Protein AF-A0A0X3UWQ8-F1 (afdb_monomer_lite)

Foldseek 3Di:
DVVVVVVVVLVVLLVVVVVQQVVVLVCLQVVVDDDDAAFDDWDADLVVGWTWTDHPVGIDIGPSVVVVSSVSVVVVLVVLLVVLLVLLVCLVVVQPVPHDPPDDDDDLVVQLVVLVVQLVVLVVVLCVLLCVLQVQVVVDQQSQQQPDPQDDVDRWGWDDADSQLGKTWIAGPVRDIDISDRSNSSVVSNSSVSSNVSSVSSNVSSVVVVVVVVVVD

Structure (mmCIF, N/CA/C/O backbone):
data_AF-A0A0X3UWQ8-F1
#
_entry.id   AF-A0A0X3UWQ8-F1
#
loop_
_atom_site.group_PDB
_atom_site.id
_atom_site.type_symbol
_atom_site.label_atom_id
_atom_site.label_alt_id
_atom_site.label_comp_id
_atom_site.label_asym_id
_atom_site.label_entity_id
_atom_site.label_seq_id
_atom_site.pdbx_PDB_ins_code
_atom_site.Cartn_x
_atom_site.Cartn_y
_atom_site.Cartn_z
_atom_site.occupancy
_atom_site.B_iso_or_equiv
_atom_site.auth_seq_id
_atom_site.auth_comp_id
_atom_site.auth_asym_id
_atom_site.auth_atom_id
_atom_site.pdbx_PDB_model_num
ATOM 1 N N . MET A 1 1 ? 16.310 16.485 -11.690 1.00 45.12 1 MET A N 1
ATOM 2 C CA . MET A 1 1 ? 16.267 16.940 -10.280 1.00 45.12 1 MET A CA 1
ATOM 3 C C . MET A 1 1 ? 14.844 17.226 -9.808 1.00 45.12 1 MET A C 1
ATOM 5 O O . MET A 1 1 ? 14.451 16.677 -8.790 1.00 45.12 1 MET A O 1
ATOM 9 N N . THR A 1 2 ? 14.039 17.973 -10.566 1.00 47.97 2 THR A N 1
ATOM 10 C CA . THR A 1 2 ? 12.631 18.300 -10.244 1.00 47.97 2 THR A CA 1
ATOM 11 C C . THR A 1 2 ? 11.725 17.085 -9.997 1.00 47.97 2 THR A C 1
ATOM 13 O O . THR A 1 2 ? 10.977 17.075 -9.027 1.00 47.97 2 THR A O 1
ATOM 16 N N . ALA A 1 3 ? 11.847 16.018 -10.795 1.00 53.16 3 ALA A N 1
ATOM 17 C CA . ALA A 1 3 ? 11.046 14.799 -10.617 1.00 53.16 3 ALA A CA 1
ATOM 18 C C . AL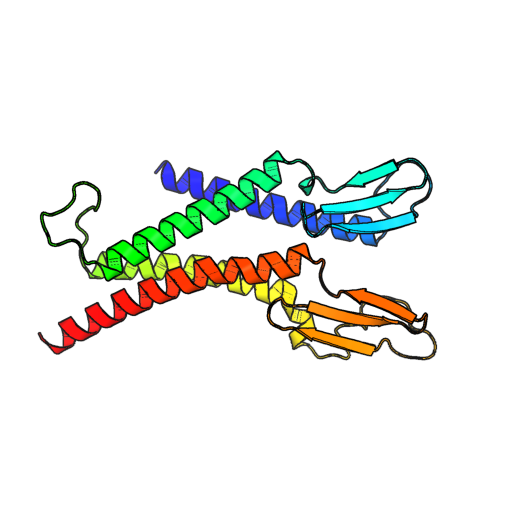A A 1 3 ? 11.320 14.056 -9.290 1.00 53.16 3 ALA A C 1
ATOM 20 O O . ALA A 1 3 ? 10.409 13.470 -8.714 1.00 53.16 3 ALA A O 1
ATOM 21 N N . GLY A 1 4 ? 12.559 14.103 -8.783 1.00 50.94 4 GLY A N 1
ATOM 22 C CA . GLY A 1 4 ? 12.915 13.478 -7.503 1.00 50.94 4 GLY A CA 1
ATOM 23 C C . GLY A 1 4 ? 12.340 14.237 -6.306 1.00 50.94 4 GLY A C 1
ATOM 24 O O . GLY A 1 4 ? 11.862 13.621 -5.360 1.00 50.94 4 GLY A O 1
ATOM 25 N N . ILE A 1 5 ? 12.319 15.569 -6.391 1.00 58.47 5 ILE A N 1
ATOM 26 C CA . ILE A 1 5 ? 11.731 16.448 -5.372 1.00 58.47 5 ILE A CA 1
ATOM 27 C C . ILE A 1 5 ? 10.206 16.282 -5.345 1.00 58.47 5 ILE A C 1
ATOM 29 O O . ILE A 1 5 ? 9.629 16.140 -4.272 1.00 58.47 5 ILE A O 1
ATOM 33 N N . ALA A 1 6 ? 9.560 16.217 -6.515 1.00 63.22 6 ALA A N 1
ATOM 34 C CA . ALA A 1 6 ? 8.117 15.997 -6.616 1.00 63.22 6 ALA A CA 1
ATOM 35 C C . ALA A 1 6 ? 7.695 14.633 -6.044 1.00 63.22 6 ALA A C 1
ATOM 37 O O . ALA A 1 6 ? 6.706 14.549 -5.322 1.00 63.22 6 ALA A O 1
ATOM 38 N N . PHE A 1 7 ? 8.472 13.575 -6.303 1.00 63.31 7 PHE A N 1
ATOM 39 C CA . PHE A 1 7 ? 8.205 12.247 -5.749 1.00 63.31 7 PHE A CA 1
ATOM 40 C C . PHE A 1 7 ? 8.408 12.197 -4.228 1.00 63.31 7 PHE A C 1
ATOM 42 O O . PHE A 1 7 ? 7.561 11.668 -3.516 1.00 63.31 7 PHE A O 1
ATOM 49 N N . ALA A 1 8 ? 9.492 12.785 -3.712 1.00 63.75 8 ALA A N 1
ATOM 50 C CA . ALA A 1 8 ? 9.734 12.846 -2.271 1.00 63.75 8 ALA A CA 1
ATOM 51 C C . ALA A 1 8 ? 8.640 13.641 -1.538 1.00 63.75 8 ALA A C 1
ATOM 53 O O . ALA A 1 8 ? 8.155 13.198 -0.500 1.00 63.75 8 ALA A O 1
ATOM 54 N N . ALA A 1 9 ? 8.204 14.771 -2.104 1.00 67.44 9 ALA A N 1
ATOM 55 C CA . ALA A 1 9 ? 7.105 15.568 -1.566 1.00 67.44 9 ALA A CA 1
ATOM 56 C C . ALA A 1 9 ? 5.773 14.801 -1.581 1.00 67.44 9 ALA A C 1
ATOM 58 O O . ALA A 1 9 ? 5.026 14.849 -0.608 1.00 67.44 9 ALA A O 1
ATOM 59 N N . LEU A 1 10 ? 5.504 14.045 -2.649 1.00 66.19 10 LEU A N 1
ATOM 60 C CA . LEU A 1 10 ? 4.321 13.194 -2.762 1.00 66.19 10 LEU A CA 1
ATOM 61 C C . LEU A 1 10 ? 4.321 12.086 -1.698 1.00 66.19 10 LEU A C 1
ATOM 63 O O . LEU A 1 10 ? 3.323 11.911 -1.003 1.00 66.19 10 LEU A O 1
ATOM 67 N N . VAL A 1 11 ? 5.445 11.383 -1.520 1.00 67.31 11 VAL A N 1
ATOM 68 C CA . VAL A 1 11 ? 5.592 10.336 -0.493 1.00 67.31 11 VAL A CA 1
ATOM 69 C C . VAL A 1 11 ? 5.454 10.922 0.911 1.00 67.31 11 VAL A C 1
ATOM 71 O O . VAL A 1 11 ? 4.719 10.369 1.725 1.00 67.31 11 VAL A O 1
ATOM 74 N N . ALA A 1 12 ? 6.106 12.054 1.192 1.00 69.56 12 ALA A N 1
ATOM 75 C CA . ALA A 1 12 ? 6.001 12.730 2.482 1.00 69.56 12 ALA A CA 1
ATOM 76 C C . ALA A 1 12 ? 4.564 13.195 2.769 1.00 69.56 12 ALA A C 1
ATOM 78 O O . ALA A 1 12 ? 4.068 12.994 3.875 1.00 69.56 12 ALA A O 1
ATOM 79 N N . GLY A 1 13 ? 3.871 13.742 1.765 1.00 69.00 13 GLY A N 1
ATOM 80 C CA . GLY A 1 13 ? 2.466 14.132 1.869 1.00 69.00 13 GLY A CA 1
ATOM 81 C C . GLY A 1 13 ? 1.549 12.943 2.153 1.00 69.00 13 GLY A C 1
ATOM 82 O O . GLY A 1 13 ? 0.717 13.017 3.052 1.00 69.00 13 GLY A O 1
ATOM 83 N N . CYS A 1 14 ? 1.746 11.817 1.459 1.00 68.06 14 CYS A N 1
ATOM 84 C CA . CYS A 1 14 ? 0.983 10.589 1.700 1.00 68.06 14 CYS A CA 1
ATOM 85 C C . CYS A 1 14 ? 1.274 9.987 3.084 1.00 68.06 14 CYS A C 1
ATOM 87 O O . CYS A 1 14 ? 0.361 9.523 3.761 1.00 68.06 14 CYS A O 1
ATOM 89 N N . ALA A 1 15 ? 2.531 10.012 3.536 1.00 69.38 15 ALA A N 1
ATOM 90 C CA . ALA A 1 15 ? 2.901 9.531 4.865 1.00 69.38 15 ALA A CA 1
ATOM 91 C C . ALA A 1 15 ? 2.273 10.392 5.972 1.00 69.38 15 ALA A C 1
ATOM 93 O O . ALA A 1 15 ? 1.702 9.854 6.919 1.00 69.38 15 ALA A O 1
ATOM 94 N N . LEU A 1 16 ? 2.313 11.720 5.823 1.00 71.00 16 LEU A N 1
ATOM 95 C CA . LEU A 1 16 ? 1.679 12.658 6.750 1.00 71.00 16 LEU A CA 1
ATOM 96 C C . LEU A 1 16 ? 0.150 12.482 6.771 1.00 71.00 16 LEU A C 1
ATOM 98 O O . LEU A 1 16 ? -0.463 12.482 7.838 1.00 71.00 16 LEU A O 1
ATOM 102 N N . ALA A 1 17 ? -0.461 12.262 5.605 1.00 68.88 17 ALA A N 1
ATOM 103 C CA . ALA A 1 17 ? -1.884 11.957 5.468 1.00 68.88 17 ALA A CA 1
ATOM 104 C C . ALA A 1 17 ? -2.287 10.714 6.269 1.00 68.88 17 ALA A C 1
ATOM 106 O O . ALA A 1 17 ? -3.212 10.745 7.077 1.00 68.88 17 ALA A O 1
ATOM 107 N N . LEU A 1 18 ? -1.556 9.618 6.063 1.00 70.50 18 LEU A N 1
ATOM 108 C CA . LEU A 1 18 ? -1.820 8.349 6.732 1.00 70.50 18 LEU A CA 1
ATOM 109 C C . LEU A 1 18 ? -1.606 8.459 8.240 1.00 70.50 18 LEU A C 1
ATOM 111 O O . LEU A 1 18 ? -2.412 7.945 9.013 1.00 70.50 18 LEU A O 1
ATOM 115 N N . PHE A 1 19 ? -0.551 9.158 8.662 1.00 73.25 19 PHE A N 1
ATOM 116 C CA . PHE A 1 19 ? -0.258 9.352 10.077 1.00 73.25 19 PHE A CA 1
ATOM 117 C C . PHE A 1 19 ? -1.363 10.146 10.782 1.00 73.25 19 PHE A C 1
ATOM 119 O O . PHE A 1 19 ? -1.853 9.727 11.826 1.00 73.25 19 PHE A O 1
ATOM 126 N N . THR A 1 20 ? -1.820 11.244 10.175 1.00 69.62 20 THR A N 1
ATOM 127 C CA . THR A 1 20 ? -2.904 12.067 10.735 1.00 69.62 20 THR A CA 1
ATOM 128 C C . THR A 1 20 ? -4.249 11.336 10.760 1.00 69.62 20 THR A C 1
ATOM 130 O O . THR A 1 20 ? -5.010 11.502 11.713 1.00 69.62 20 THR A O 1
ATOM 133 N N . MET A 1 21 ? -4.540 10.485 9.767 1.00 69.50 21 MET A N 1
ATOM 134 C CA . MET A 1 21 ? -5.712 9.601 9.793 1.00 69.50 21 MET A CA 1
ATOM 135 C C . MET A 1 21 ? -5.649 8.589 10.943 1.00 69.50 21 MET A C 1
ATOM 137 O O . MET A 1 21 ? -6.635 8.443 11.662 1.00 69.50 21 MET A O 1
ATOM 141 N N . LEU A 1 22 ? -4.511 7.910 11.128 1.00 71.50 22 LEU A N 1
ATOM 142 C CA . LEU A 1 22 ? -4.326 6.922 12.199 1.00 71.50 22 LEU A CA 1
ATOM 143 C C . LEU A 1 22 ? -4.428 7.560 13.588 1.00 71.50 22 LEU A C 1
ATOM 145 O O . LEU A 1 22 ? -5.092 7.021 14.468 1.00 71.50 22 LEU A O 1
ATOM 149 N N . GLU A 1 23 ? -3.811 8.727 13.775 1.00 75.81 23 GLU A N 1
ATOM 150 C CA . GLU A 1 23 ? -3.869 9.468 15.037 1.00 75.81 23 GLU A CA 1
ATOM 151 C C . GLU A 1 23 ? -5.297 9.934 15.355 1.00 75.81 23 GLU A C 1
ATOM 153 O O . GLU A 1 23 ? -5.741 9.870 16.503 1.00 75.81 23 GLU A O 1
ATOM 158 N N . PHE A 1 24 ? -6.047 10.382 14.344 1.00 72.88 24 PHE A N 1
ATOM 159 C CA . PHE A 1 24 ? -7.449 10.746 14.526 1.00 72.88 24 PHE A CA 1
ATOM 160 C C . PHE A 1 24 ? -8.311 9.528 14.860 1.00 72.88 24 PHE A C 1
ATOM 162 O O . PHE A 1 24 ? -9.171 9.623 15.733 1.00 72.88 24 PHE A O 1
ATOM 169 N N . ASP A 1 25 ? -8.084 8.395 14.193 1.00 72.12 25 ASP A N 1
ATOM 170 C CA . ASP A 1 25 ? -8.803 7.151 14.463 1.00 72.12 25 ASP A CA 1
ATOM 171 C C . ASP A 1 25 ? -8.620 6.700 15.914 1.00 72.12 25 ASP A C 1
ATOM 173 O O . ASP A 1 25 ? -9.595 6.438 16.620 1.00 72.12 25 ASP A O 1
ATOM 177 N N . GLU A 1 26 ? -7.379 6.729 16.397 1.00 69.06 26 GLU A N 1
ATOM 178 C CA . GLU A 1 26 ? -7.053 6.390 17.777 1.00 69.06 26 GLU A CA 1
ATOM 179 C C . GLU A 1 26 ? -7.717 7.357 18.770 1.00 69.06 26 GLU A C 1
ATOM 181 O O . GLU A 1 26 ? -8.379 6.919 19.714 1.00 69.06 26 GLU A O 1
ATOM 186 N N . ARG A 1 27 ? -7.645 8.671 18.519 1.00 74.25 27 ARG A N 1
ATOM 187 C CA . ARG A 1 27 ? -8.319 9.685 19.353 1.00 74.25 27 ARG A CA 1
ATOM 188 C C . ARG A 1 27 ? -9.837 9.538 19.352 1.00 74.25 27 ARG A C 1
ATOM 190 O O . ARG A 1 27 ? -10.464 9.752 20.390 1.00 74.25 27 ARG A O 1
ATOM 197 N N . CYS A 1 28 ? -10.417 9.162 18.217 1.00 74.12 28 CYS A N 1
ATOM 198 C CA . CYS A 1 28 ? -11.844 8.909 18.071 1.00 74.12 28 CYS A CA 1
ATOM 199 C C . CYS A 1 28 ? -12.287 7.670 18.842 1.00 74.12 28 CYS A C 1
ATOM 201 O O . CYS A 1 28 ? -13.264 7.714 19.587 1.00 74.12 28 CYS A O 1
ATOM 203 N N . ALA A 1 29 ? -11.537 6.576 18.709 1.00 67.19 29 ALA A N 1
ATOM 204 C CA . ALA A 1 29 ? -11.793 5.335 19.423 1.00 67.19 29 ALA A CA 1
ATOM 205 C C . ALA A 1 29 ? -11.636 5.493 20.945 1.00 67.19 29 ALA A C 1
ATOM 207 O O . ALA A 1 29 ? -12.321 4.804 21.698 1.00 67.19 29 ALA A O 1
ATOM 208 N N . GLN A 1 30 ? -10.763 6.402 21.389 1.00 68.19 30 GLN A N 1
ATOM 209 C CA . GLN A 1 30 ? -10.546 6.736 22.800 1.00 68.19 30 GLN A CA 1
ATOM 210 C C . GLN A 1 30 ? -11.510 7.816 23.333 1.00 68.19 30 GLN A C 1
ATOM 212 O O . GLN A 1 30 ? -11.462 8.136 24.518 1.00 68.19 30 GLN A O 1
ATOM 217 N N . GLY A 1 31 ? -12.377 8.396 22.490 1.00 66.12 31 GLY A N 1
ATOM 218 C CA . GLY A 1 31 ? -13.308 9.461 22.889 1.00 66.12 31 GLY A CA 1
ATOM 219 C C . GLY A 1 31 ? -12.632 10.788 23.262 1.00 66.12 31 GLY A C 1
ATOM 220 O O . GLY A 1 31 ? -13.227 11.609 23.956 1.00 66.12 31 GLY A O 1
ATOM 221 N N . ILE A 1 32 ? -11.385 10.999 22.827 1.00 74.31 32 ILE A N 1
ATOM 222 C CA . ILE A 1 32 ? -10.580 12.197 23.126 1.00 74.31 32 ILE A CA 1
ATOM 223 C C . ILE A 1 32 ? -10.923 13.344 22.168 1.00 74.31 32 ILE A C 1
ATOM 225 O O . ILE A 1 32 ? -10.750 14.521 22.500 1.00 74.31 32 ILE A O 1
ATOM 229 N N . THR A 1 33 ? -11.411 13.028 20.968 1.00 76.62 33 THR A N 1
ATOM 230 C CA . THR A 1 33 ? -11.898 14.036 20.024 1.00 76.62 33 THR A CA 1
ATOM 231 C C . THR A 1 33 ? -13.030 14.849 20.650 1.00 76.62 33 THR A C 1
ATOM 233 O O . THR A 1 33 ? -13.958 14.313 21.259 1.00 76.62 33 THR A O 1
ATOM 236 N N . LYS A 1 34 ? -12.952 16.175 20.507 1.00 77.12 34 LYS A N 1
ATOM 237 C CA . LYS A 1 34 ? -14.001 17.094 20.955 1.00 77.12 34 LYS A CA 1
ATOM 238 C C . LYS A 1 34 ? -15.026 17.257 19.839 1.00 77.12 34 LYS A C 1
ATOM 240 O O . LYS A 1 34 ? -14.651 17.595 18.720 1.00 77.12 34 LYS A O 1
ATOM 245 N N . GLY A 1 35 ? -16.297 17.049 20.161 1.00 74.06 35 GLY A N 1
ATOM 246 C CA . GLY A 1 35 ? -17.417 17.231 19.245 1.00 74.06 35 GLY A CA 1
ATOM 247 C C . GLY A 1 35 ? -18.639 17.826 19.948 1.00 74.06 35 GLY A C 1
ATOM 248 O O . GLY A 1 35 ? -18.621 18.012 21.168 1.00 74.06 35 GLY A O 1
ATOM 249 N N . PRO A 1 36 ? -19.681 18.183 19.185 1.00 72.06 36 PRO A N 1
ATOM 250 C CA . PRO A 1 36 ? -20.871 18.826 19.725 1.00 72.06 36 PRO A CA 1
ATOM 251 C C . PRO A 1 36 ? -21.772 17.806 20.443 1.00 72.06 36 PRO A C 1
ATOM 253 O O . PRO A 1 36 ? -22.421 16.974 19.813 1.00 72.06 36 PRO A O 1
ATOM 256 N N . GLY A 1 37 ? -21.838 17.894 21.774 1.00 76.88 37 GLY A N 1
ATOM 257 C CA . GLY A 1 37 ? -22.666 17.019 22.616 1.00 76.88 37 GLY A CA 1
ATOM 258 C C . GLY A 1 37 ? -21.931 15.774 23.122 1.00 76.88 37 GLY A C 1
ATOM 259 O O . GLY A 1 37 ? -20.698 15.714 23.113 1.00 76.88 37 GLY A O 1
ATOM 260 N N . ARG A 1 38 ? -22.677 14.775 23.611 1.00 73.94 38 ARG A N 1
ATOM 261 C CA . ARG A 1 38 ? -22.086 13.532 24.128 1.00 73.94 38 ARG A CA 1
ATOM 262 C C . ARG A 1 38 ? -21.605 12.639 22.983 1.00 73.94 38 ARG A C 1
ATOM 264 O O . ARG A 1 38 ? -22.283 12.511 21.966 1.00 73.94 38 ARG A O 1
ATOM 271 N N . PHE A 1 39 ? -20.444 12.004 23.159 1.00 71.19 39 PHE A N 1
ATOM 272 C CA . PHE A 1 39 ? -19.944 11.000 22.219 1.00 71.19 39 PHE A CA 1
ATOM 273 C C . PHE A 1 39 ? -20.900 9.806 22.166 1.00 71.19 39 PHE A C 1
ATOM 275 O O . PHE A 1 39 ? -21.236 9.231 23.203 1.00 71.19 39 PHE A O 1
ATOM 282 N N . LEU A 1 40 ? -21.320 9.440 20.957 1.00 73.06 40 LEU A N 1
ATOM 283 C CA . LEU A 1 40 ? -22.211 8.312 20.714 1.00 73.06 40 LEU A CA 1
ATOM 284 C C . LEU A 1 40 ? -21.419 7.086 20.274 1.00 73.06 40 LEU A C 1
ATOM 286 O O . LEU A 1 40 ? -21.467 6.045 20.925 1.00 73.06 40 LEU A O 1
ATOM 290 N N . ARG A 1 41 ? -20.719 7.191 19.138 1.00 70.88 41 ARG A N 1
ATOM 291 C CA . ARG A 1 41 ? -19.973 6.073 18.548 1.00 70.88 41 ARG A CA 1
ATOM 292 C C . ARG A 1 41 ? -18.957 6.537 17.514 1.00 70.88 41 ARG A C 1
ATOM 294 O O . ARG A 1 41 ? -19.187 7.524 16.823 1.00 70.88 41 ARG A O 1
ATOM 301 N N . ALA A 1 42 ? -17.900 5.754 17.332 1.00 72.56 42 ALA A N 1
ATOM 302 C CA . ALA A 1 42 ? -17.032 5.853 16.165 1.00 72.56 42 ALA A CA 1
ATOM 303 C C . ALA A 1 42 ? -17.580 4.958 15.041 1.00 72.56 42 ALA A C 1
ATOM 305 O O . ALA A 1 42 ? -17.970 3.814 15.287 1.00 72.56 42 ALA A O 1
ATOM 306 N N . ARG A 1 43 ? -17.626 5.477 13.815 1.00 70.50 43 ARG A N 1
ATOM 307 C CA . ARG A 1 43 ? -17.907 4.723 12.589 1.00 70.50 43 ARG A CA 1
ATOM 308 C C . ARG A 1 43 ? -16.683 4.779 11.686 1.00 70.50 43 ARG A C 1
ATOM 310 O O . ARG A 1 43 ? -15.945 5.764 11.692 1.00 70.50 43 ARG A O 1
ATOM 317 N N . HIS A 1 44 ? -16.475 3.722 10.918 1.00 67.81 44 HIS A N 1
ATOM 318 C CA . HIS A 1 44 ? -15.457 3.681 9.878 1.00 67.81 44 HIS A CA 1
ATOM 319 C C . HIS A 1 44 ? -16.198 3.559 8.558 1.00 67.81 44 HIS A C 1
ATOM 321 O O . HIS A 1 44 ? -16.949 2.608 8.356 1.00 67.81 44 HIS A O 1
ATOM 327 N N . GLU A 1 45 ? -16.049 4.555 7.697 1.00 59.41 45 GLU A N 1
ATOM 328 C CA . GLU A 1 45 ? -16.571 4.484 6.343 1.00 59.41 45 GLU A CA 1
ATOM 329 C C . GLU A 1 45 ? -15.512 3.840 5.460 1.00 59.41 45 GLU A C 1
ATOM 331 O O . GLU A 1 45 ? -14.342 4.223 5.486 1.00 59.41 45 GLU A O 1
ATOM 336 N N . ALA A 1 46 ? -15.922 2.821 4.705 1.00 52.97 46 ALA A N 1
ATOM 337 C CA . ALA A 1 46 ? -15.081 2.231 3.674 1.00 52.97 46 ALA A CA 1
ATOM 338 C C . ALA A 1 46 ? -14.961 3.178 2.469 1.00 52.97 46 ALA A C 1
ATOM 340 O O . ALA A 1 46 ? -13.918 3.211 1.815 1.00 52.97 46 ALA A O 1
ATOM 341 N N . PHE A 1 47 ? -16.012 3.967 2.189 1.00 45.03 47 PHE A N 1
ATOM 342 C CA . PHE A 1 47 ? -16.032 4.897 1.067 1.00 45.03 47 PHE A CA 1
ATOM 343 C C . PHE A 1 47 ? -16.921 6.135 1.318 1.00 45.03 47 PHE A C 1
ATOM 345 O O . PHE A 1 47 ? -18.141 5.976 1.400 1.00 45.03 47 PHE A O 1
ATOM 352 N N . PRO A 1 48 ? -16.347 7.355 1.370 1.00 50.25 48 PRO A N 1
ATOM 353 C CA . PRO A 1 48 ? -14.909 7.653 1.409 1.00 50.25 48 PRO A CA 1
ATOM 354 C C . PRO A 1 48 ? -14.250 7.123 2.704 1.00 50.25 48 PRO A C 1
ATOM 356 O O . PRO A 1 48 ? -14.915 7.050 3.732 1.00 50.25 48 PRO A O 1
ATOM 359 N N . PRO A 1 49 ? -12.958 6.736 2.686 1.00 55.38 49 PRO A N 1
ATOM 360 C CA . PRO A 1 49 ? -12.260 6.234 3.862 1.00 55.38 49 PRO A CA 1
ATOM 361 C C . PRO A 1 49 ? -12.169 7.330 4.922 1.00 55.38 49 PRO A C 1
ATOM 363 O O . PRO A 1 49 ? -11.401 8.283 4.786 1.00 55.38 49 PRO A O 1
ATOM 366 N N . ALA A 1 50 ? -12.968 7.206 5.973 1.00 64.06 50 ALA A N 1
ATOM 367 C CA . ALA A 1 50 ? -13.027 8.184 7.045 1.00 64.06 50 ALA A CA 1
ATOM 368 C C . ALA A 1 50 ? -13.350 7.502 8.371 1.00 64.06 50 ALA A C 1
ATOM 370 O O . ALA A 1 50 ? -14.201 6.615 8.453 1.00 64.06 50 ALA A O 1
ATOM 371 N N . THR A 1 51 ? -12.698 7.961 9.435 1.00 70.12 51 THR A N 1
ATOM 372 C CA . THR A 1 51 ? -13.193 7.716 10.787 1.00 70.12 51 THR A CA 1
ATOM 373 C C . THR A 1 51 ? -14.123 8.863 11.145 1.00 70.12 51 THR A C 1
ATOM 375 O O . THR A 1 51 ? -13.705 10.023 11.137 1.00 70.12 51 THR A O 1
ATOM 378 N N . VAL A 1 52 ? -15.374 8.534 11.454 1.00 75.38 52 VAL A N 1
ATOM 379 C CA . VAL A 1 52 ? -16.412 9.485 11.849 1.00 75.38 52 VAL A CA 1
ATOM 380 C C . VAL A 1 52 ? -16.730 9.278 13.324 1.00 75.38 52 VAL A C 1
ATOM 382 O O . VAL A 1 52 ? -17.234 8.231 13.727 1.00 75.38 52 VAL A O 1
ATOM 385 N N . CYS A 1 53 ? -16.447 10.285 14.140 1.00 79.88 53 CYS A N 1
ATOM 386 C CA . CYS A 1 53 ? -16.875 10.344 15.530 1.00 79.88 53 CYS A CA 1
ATOM 387 C C . CYS A 1 53 ? -18.271 10.970 15.577 1.00 79.88 53 CYS A C 1
ATOM 389 O O . CYS A 1 53 ? -18.416 12.171 15.351 1.00 79.88 53 CYS A O 1
ATOM 391 N N . ALA A 1 54 ? -19.300 10.174 15.851 1.00 78.94 54 ALA A N 1
ATOM 392 C CA . ALA A 1 54 ? -20.663 10.669 15.981 1.00 78.94 54 ALA A CA 1
ATOM 393 C C . ALA A 1 54 ? -20.928 11.168 17.409 1.00 78.94 54 ALA A C 1
ATOM 395 O O . ALA A 1 54 ? -20.649 10.458 18.381 1.00 78.94 54 ALA A O 1
ATOM 396 N N . TYR A 1 55 ? -21.511 12.359 17.517 1.00 80.19 55 TYR A N 1
ATOM 397 C CA . TYR A 1 55 ? -21.970 12.994 18.752 1.00 80.19 55 TYR A CA 1
ATOM 398 C C . TYR A 1 55 ? -23.464 13.340 18.639 1.00 80.19 55 TYR A C 1
ATOM 400 O O . TYR A 1 55 ? -24.027 13.363 17.545 1.00 80.19 55 TYR A O 1
ATOM 408 N N . GLU A 1 56 ? -24.125 13.612 19.766 1.00 73.25 56 GLU A N 1
ATOM 409 C CA . GLU A 1 56 ? -25.568 13.929 19.811 1.00 73.25 56 GLU A CA 1
ATOM 410 C C . GLU A 1 56 ? -25.995 15.097 18.912 1.00 73.25 56 GLU A C 1
ATOM 412 O O . GLU A 1 56 ? -27.119 15.102 18.410 1.00 73.25 56 GLU A O 1
ATOM 417 N N . HIS A 1 57 ? -25.120 16.081 18.694 1.00 75.19 57 HIS A N 1
ATOM 418 C CA . HIS A 1 57 ? -25.439 17.293 17.935 1.00 75.19 57 HIS A CA 1
ATOM 419 C C . HIS A 1 57 ? -24.571 17.467 16.684 1.00 75.19 57 HIS A C 1
ATOM 421 O O . HIS A 1 57 ? -24.449 18.576 16.165 1.00 75.19 57 HIS A O 1
ATOM 427 N N . GLY A 1 58 ? -23.955 16.390 16.193 1.00 76.88 58 GLY A N 1
ATOM 428 C CA . GLY A 1 58 ? -23.170 16.425 14.963 1.00 76.88 58 GLY A CA 1
ATOM 429 C C . GLY A 1 58 ? -22.075 15.372 14.910 1.00 76.88 58 GLY A C 1
ATOM 430 O O . GLY A 1 58 ? -21.899 14.568 15.820 1.00 76.88 58 GLY A O 1
ATOM 431 N N . GLU A 1 59 ? -21.311 15.386 13.827 1.00 78.50 59 GLU A N 1
ATOM 432 C CA . GLU A 1 59 ? -20.264 14.403 13.571 1.00 78.50 59 GLU A CA 1
ATOM 433 C C . GLU A 1 59 ? -18.927 15.106 13.331 1.00 78.50 59 GLU A C 1
ATOM 435 O O . GLU A 1 59 ? -18.869 16.186 12.742 1.00 78.50 59 GLU A O 1
ATOM 440 N N . VAL A 1 60 ? -17.841 14.496 13.805 1.00 70.50 60 VAL A N 1
ATOM 441 C CA . VAL A 1 60 ? -16.472 14.955 13.556 1.00 70.50 60 VAL A CA 1
ATOM 442 C C . VAL A 1 60 ? -15.762 13.866 12.768 1.00 70.50 60 VAL A C 1
ATOM 444 O O . VAL A 1 60 ? -15.492 12.788 13.296 1.00 70.50 60 VAL A O 1
ATOM 447 N N . ALA A 1 61 ? -15.477 14.136 11.499 1.00 67.12 61 ALA A N 1
ATOM 448 C CA . ALA A 1 61 ? -14.727 13.230 10.640 1.00 67.12 61 ALA A CA 1
ATOM 449 C C . ALA A 1 61 ? -13.233 13.573 10.659 1.00 67.12 61 ALA A C 1
ATOM 451 O O . ALA A 1 61 ? -12.851 14.732 10.848 1.00 67.12 61 ALA A O 1
ATOM 452 N N . SER A 1 62 ? -12.379 12.569 10.448 1.00 63.06 62 SER A N 1
ATOM 453 C CA . SER A 1 62 ? -10.944 12.809 10.281 1.00 63.06 62 SER A CA 1
ATOM 454 C C . SER A 1 62 ? -10.691 13.752 9.096 1.00 63.06 62 SER A C 1
ATOM 456 O O . SER A 1 62 ? -11.473 13.794 8.147 1.00 63.06 62 SER A O 1
ATOM 458 N N . LEU A 1 63 ? -9.566 14.479 9.105 1.00 53.81 63 LEU A N 1
ATOM 459 C CA . LEU A 1 63 ? -9.094 15.312 7.978 1.00 53.81 63 LEU A CA 1
ATOM 460 C C . LEU A 1 63 ? -9.017 14.548 6.640 1.00 53.81 63 LEU A C 1
ATOM 462 O O . LEU A 1 63 ? -9.015 15.162 5.573 1.00 53.81 63 LEU A O 1
ATOM 466 N N . GLY A 1 64 ? -9.018 13.216 6.693 1.00 45.31 64 GLY A N 1
ATOM 467 C CA . GLY A 1 64 ? -9.195 12.327 5.554 1.00 45.31 64 GLY A CA 1
ATOM 468 C C . GLY A 1 64 ? -10.539 12.431 4.824 1.00 45.31 64 GLY A C 1
ATOM 469 O O . GLY A 1 64 ? -10.620 12.057 3.659 1.00 45.31 64 GLY A O 1
ATOM 470 N N . GLY A 1 65 ? -11.560 13.003 5.466 1.00 41.34 65 GLY A N 1
ATOM 471 C CA . GLY A 1 65 ? -12.825 13.404 4.849 1.00 41.34 65 GLY A CA 1
ATOM 472 C C . GLY A 1 65 ? -12.737 14.711 4.049 1.00 41.34 65 GLY A C 1
ATOM 473 O O . GLY A 1 65 ? -13.687 15.066 3.353 1.00 41.34 65 GLY A O 1
ATOM 474 N N . SER A 1 66 ? -11.605 15.433 4.089 1.00 49.53 66 SER A N 1
ATOM 475 C CA . SER A 1 66 ? -11.358 16.502 3.119 1.00 49.53 66 SER A CA 1
ATOM 476 C C . SER A 1 66 ? -11.066 15.855 1.763 1.00 49.53 66 SER A C 1
ATOM 478 O O . SER A 1 66 ? -10.006 15.266 1.542 1.00 49.53 66 SER A O 1
ATOM 480 N N . GLY A 1 67 ? -12.032 15.932 0.844 1.00 55.28 67 GLY A N 1
ATOM 481 C CA . GLY A 1 67 ? -11.968 15.238 -0.447 1.00 55.28 67 GLY A CA 1
ATOM 482 C C . GLY A 1 67 ? -10.653 15.446 -1.209 1.00 55.28 67 GLY A C 1
ATOM 483 O O . GLY A 1 67 ? -10.213 14.544 -1.907 1.00 55.28 67 GLY A O 1
ATOM 484 N N . ALA A 1 68 ? -9.969 16.578 -1.019 1.00 57.81 68 ALA A N 1
ATOM 485 C CA . ALA A 1 68 ? -8.698 16.885 -1.674 1.00 57.81 68 ALA A CA 1
ATOM 486 C C . ALA A 1 68 ? -7.552 15.924 -1.307 1.00 57.81 68 ALA A C 1
ATOM 488 O O . ALA A 1 68 ? -6.811 15.487 -2.186 1.00 57.81 68 ALA A O 1
ATOM 489 N N . LEU A 1 69 ? -7.395 15.584 -0.026 1.00 59.03 69 LEU A N 1
ATOM 490 C CA . LEU A 1 69 ? -6.258 14.791 0.455 1.00 59.03 69 LEU A CA 1
ATOM 491 C C . LEU A 1 69 ? -6.429 13.307 0.092 1.00 59.03 69 LEU A C 1
ATOM 493 O O . LEU A 1 69 ? -5.481 12.634 -0.313 1.00 59.03 69 LEU A O 1
ATOM 497 N N . HIS A 1 70 ? -7.680 12.847 0.122 1.00 60.81 70 HIS A N 1
ATOM 498 C CA . HIS A 1 70 ? -8.108 11.560 -0.412 1.00 60.81 70 HIS A CA 1
ATOM 499 C C . HIS A 1 70 ? -7.890 11.457 -1.930 1.00 60.81 70 HIS A C 1
ATOM 501 O O . HIS A 1 70 ? -7.257 10.512 -2.403 1.00 60.81 70 HIS A O 1
ATOM 507 N N . LEU A 1 71 ? -8.362 12.450 -2.692 1.00 66.12 71 LEU A N 1
ATOM 508 C CA . LEU A 1 71 ? -8.218 12.480 -4.149 1.00 66.12 71 LEU A CA 1
ATOM 509 C C . LEU A 1 71 ? -6.744 12.482 -4.558 1.00 66.12 71 LEU A C 1
ATOM 511 O O . LEU A 1 71 ? -6.375 11.843 -5.538 1.00 66.12 71 LEU A O 1
ATOM 515 N N . PHE A 1 72 ? -5.889 13.144 -3.776 1.00 71.12 72 PHE A N 1
ATOM 516 C CA . PHE A 1 72 ? -4.452 13.165 -4.008 1.00 71.12 72 PHE A CA 1
ATOM 517 C C . PHE A 1 72 ? -3.797 11.794 -3.797 1.00 71.12 72 PHE A C 1
ATOM 519 O O . PHE A 1 72 ? -3.021 11.364 -4.649 1.00 71.12 72 PHE A O 1
ATOM 526 N N . LEU A 1 73 ? -4.127 11.086 -2.710 1.00 71.44 73 LEU A N 1
ATOM 527 C CA . LEU A 1 73 ? -3.610 9.736 -2.448 1.00 71.44 73 LEU A CA 1
ATOM 528 C C . LEU A 1 73 ? -4.026 8.755 -3.556 1.00 71.44 73 LEU A C 1
ATOM 530 O O . LEU A 1 73 ? -3.197 7.998 -4.062 1.00 71.44 73 LEU A O 1
ATOM 534 N N . TRP A 1 74 ? -5.291 8.809 -3.978 1.0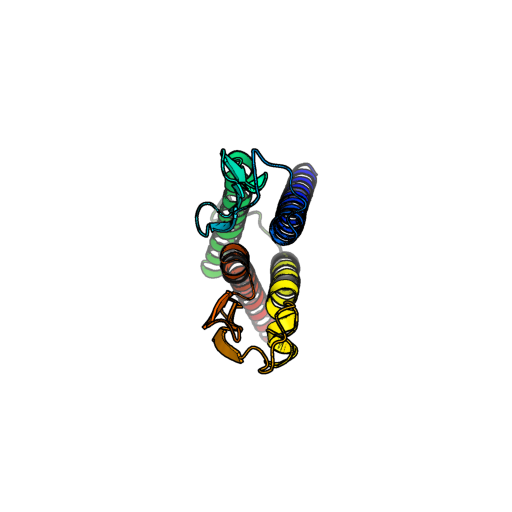0 72.62 74 TRP A N 1
ATOM 535 C CA . TRP A 1 74 ? -5.807 7.962 -5.054 1.00 72.62 74 TRP A CA 1
ATOM 536 C C . TRP A 1 74 ? -5.211 8.302 -6.411 1.00 72.62 74 TRP A C 1
ATOM 538 O O . TRP A 1 74 ? -4.786 7.404 -7.135 1.00 72.62 74 TRP A O 1
ATOM 548 N N . ALA A 1 75 ? -5.121 9.589 -6.747 1.00 77.44 75 ALA A N 1
ATOM 549 C CA . ALA A 1 75 ? -4.473 10.030 -7.973 1.00 77.44 75 ALA A CA 1
ATOM 550 C C . ALA A 1 75 ? -3.006 9.583 -8.001 1.00 77.44 75 ALA A C 1
ATOM 552 O O . ALA A 1 75 ? -2.544 9.061 -9.013 1.00 77.44 75 ALA A O 1
ATOM 553 N N . ALA A 1 76 ? -2.290 9.708 -6.882 1.00 76.44 76 ALA A N 1
ATOM 554 C CA . ALA A 1 76 ? -0.923 9.226 -6.740 1.00 76.44 76 ALA A CA 1
ATOM 555 C C . ALA A 1 76 ? -0.814 7.713 -6.982 1.00 76.44 76 ALA A C 1
ATOM 557 O O . ALA A 1 76 ? 0.020 7.281 -7.782 1.00 76.44 76 ALA A O 1
ATOM 558 N N . LEU A 1 77 ? -1.665 6.910 -6.336 1.00 79.81 77 LEU A N 1
ATOM 559 C CA . LEU A 1 77 ? -1.671 5.455 -6.490 1.00 79.81 77 LEU A CA 1
ATOM 560 C C . LEU A 1 77 ? -2.023 5.035 -7.924 1.00 79.81 77 LEU A C 1
ATOM 562 O O . LEU A 1 77 ? -1.352 4.172 -8.495 1.00 79.81 77 LEU A O 1
ATOM 566 N N . ALA A 1 78 ? -3.026 5.672 -8.531 1.00 82.62 78 ALA A N 1
ATOM 567 C CA . ALA A 1 78 ? -3.454 5.412 -9.902 1.00 82.62 78 ALA A CA 1
ATOM 568 C C . ALA A 1 78 ? -2.365 5.781 -10.918 1.00 82.62 78 ALA A C 1
ATOM 570 O O . ALA A 1 78 ? -2.051 4.980 -11.798 1.00 82.62 78 ALA A O 1
ATOM 571 N N . VAL A 1 79 ? -1.732 6.950 -10.766 1.00 82.88 79 VAL A N 1
ATOM 572 C CA . VAL A 1 79 ? -0.611 7.384 -11.614 1.00 82.88 79 VAL A CA 1
ATOM 573 C C . VAL A 1 79 ? 0.567 6.426 -11.469 1.00 82.88 79 VAL A C 1
ATOM 575 O O . VAL A 1 79 ? 1.094 5.960 -12.476 1.00 82.88 79 VAL A O 1
ATOM 578 N N . MET A 1 80 ? 0.951 6.066 -10.242 1.00 79.25 80 MET A N 1
ATOM 579 C CA . MET A 1 80 ? 2.025 5.100 -9.990 1.00 79.25 80 MET A CA 1
ATOM 580 C C . MET A 1 80 ? 1.735 3.743 -10.636 1.00 79.25 80 MET A C 1
ATOM 582 O O . MET A 1 80 ? 2.589 3.194 -11.333 1.00 79.25 80 MET A O 1
ATOM 586 N N . THR A 1 81 ? 0.523 3.223 -10.454 1.00 82.06 81 THR A N 1
ATOM 587 C CA . THR A 1 81 ? 0.091 1.940 -11.024 1.00 82.06 81 THR A CA 1
ATOM 588 C C . THR A 1 81 ? 0.074 1.996 -12.548 1.00 82.06 81 THR A C 1
ATOM 590 O O . THR A 1 81 ? 0.626 1.110 -13.196 1.00 82.06 81 THR A O 1
ATOM 593 N N . GLY A 1 82 ? -0.462 3.069 -13.135 1.00 82.50 82 GLY A N 1
ATOM 594 C CA . GLY A 1 82 ? -0.444 3.298 -14.579 1.00 82.50 82 GLY A CA 1
ATOM 595 C C . GLY A 1 82 ? 0.978 3.389 -15.137 1.00 82.50 82 GLY A C 1
ATOM 596 O O . GLY A 1 82 ? 1.288 2.764 -16.153 1.00 82.50 82 GLY A O 1
ATOM 597 N N . CYS A 1 83 ? 1.886 4.092 -14.455 1.00 80.94 83 CYS A N 1
ATOM 598 C CA . CYS A 1 83 ? 3.300 4.162 -14.825 1.00 80.94 83 CYS A CA 1
ATOM 599 C C . CYS A 1 83 ? 3.989 2.790 -14.770 1.00 80.94 83 CYS A C 1
ATOM 601 O O . CYS A 1 83 ? 4.750 2.452 -15.675 1.00 80.94 83 CYS A O 1
ATOM 603 N N . LEU A 1 84 ? 3.727 1.983 -13.739 1.00 81.44 84 LEU A N 1
ATOM 604 C CA . LEU A 1 84 ? 4.288 0.633 -13.628 1.00 81.44 84 LEU A CA 1
ATOM 605 C C . LEU A 1 84 ? 3.710 -0.310 -14.682 1.00 81.44 84 LEU A C 1
ATOM 607 O O . LEU A 1 84 ? 4.453 -1.073 -15.291 1.00 81.44 84 LEU A O 1
ATOM 611 N N . PHE A 1 85 ? 2.407 -0.226 -14.938 1.00 83.00 85 PHE A N 1
ATOM 612 C CA . PHE A 1 85 ? 1.729 -1.037 -15.940 1.00 83.00 85 PHE A CA 1
ATOM 613 C C . PHE A 1 85 ? 2.214 -0.713 -17.357 1.00 83.00 85 PHE A C 1
ATOM 615 O O . PHE A 1 85 ? 2.585 -1.608 -18.110 1.00 83.00 85 PHE A O 1
ATOM 622 N N . THR A 1 86 ? 2.301 0.570 -17.709 1.00 79.38 86 THR A N 1
ATOM 623 C CA . THR A 1 86 ? 2.865 1.005 -18.998 1.00 79.38 86 THR A CA 1
ATOM 624 C C . THR A 1 86 ? 4.338 0.623 -19.144 1.00 79.38 86 THR A C 1
ATOM 626 O O . THR A 1 86 ? 4.744 0.169 -20.214 1.00 79.38 86 THR A O 1
ATOM 629 N N . ALA A 1 87 ? 5.133 0.722 -18.074 1.00 78.75 87 ALA A N 1
ATOM 630 C CA . ALA A 1 87 ? 6.513 0.243 -18.071 1.00 78.75 87 ALA A CA 1
ATOM 631 C C . ALA A 1 87 ? 6.602 -1.282 -18.254 1.00 78.75 87 ALA A C 1
ATOM 633 O O . ALA A 1 87 ? 7.465 -1.753 -18.993 1.00 78.75 87 ALA A O 1
ATOM 634 N N . LEU A 1 88 ? 5.700 -2.046 -17.633 1.00 81.12 88 LEU A N 1
ATOM 635 C CA . LEU A 1 88 ? 5.602 -3.495 -17.799 1.00 81.12 88 LEU A CA 1
ATOM 636 C C . LEU A 1 88 ? 5.226 -3.863 -19.237 1.00 81.12 88 LEU A C 1
ATOM 638 O O . LEU A 1 88 ? 5.876 -4.717 -19.829 1.00 81.12 88 LEU A O 1
ATOM 642 N N . ILE A 1 89 ? 4.243 -3.184 -19.834 1.00 81.56 89 ILE A N 1
ATOM 643 C CA . ILE A 1 89 ? 3.883 -3.368 -21.248 1.00 81.56 89 ILE A CA 1
ATOM 644 C C . ILE A 1 89 ? 5.084 -3.070 -22.149 1.00 81.56 89 ILE A C 1
ATOM 646 O O . ILE A 1 89 ? 5.384 -3.856 -23.045 1.00 81.56 89 ILE A O 1
ATOM 650 N N . ALA A 1 90 ? 5.805 -1.974 -21.903 1.00 75.94 90 ALA A N 1
ATOM 651 C CA . ALA A 1 90 ? 7.011 -1.638 -22.656 1.00 75.94 90 ALA A CA 1
ATOM 652 C C . ALA A 1 90 ? 8.123 -2.690 -22.485 1.00 75.94 90 ALA A C 1
ATOM 654 O O . ALA A 1 90 ? 8.898 -2.925 -23.412 1.00 75.94 90 ALA A O 1
ATOM 655 N N . GLU A 1 91 ? 8.210 -3.347 -21.325 1.00 75.62 91 GLU A N 1
ATOM 656 C CA . GLU A 1 91 ? 9.084 -4.505 -21.138 1.00 75.62 91 GLU A CA 1
ATOM 657 C C . GLU A 1 91 ? 8.595 -5.694 -21.973 1.00 75.62 91 GLU A C 1
ATOM 659 O O . GLU A 1 91 ? 9.377 -6.265 -22.730 1.00 75.62 91 GLU A O 1
ATOM 664 N N . CYS A 1 92 ? 7.310 -6.038 -21.902 1.00 78.44 92 CYS A N 1
ATOM 665 C CA . CYS A 1 92 ? 6.727 -7.171 -22.620 1.00 78.44 92 CYS A CA 1
ATOM 666 C C . CYS A 1 92 ? 6.848 -7.035 -24.144 1.00 78.44 92 CYS A C 1
ATOM 668 O O . CYS A 1 92 ? 7.192 -8.008 -24.809 1.00 78.44 92 CYS A O 1
ATOM 670 N N . LEU A 1 93 ? 6.616 -5.837 -24.686 1.00 73.88 93 LEU A N 1
ATOM 671 C CA . LEU A 1 93 ? 6.547 -5.586 -26.129 1.00 73.88 93 LEU A CA 1
ATOM 672 C C . LEU A 1 93 ? 7.895 -5.248 -26.787 1.00 73.88 93 LEU A C 1
ATOM 674 O O . LEU A 1 93 ? 7.919 -5.093 -28.002 1.00 73.88 93 LEU A O 1
ATOM 678 N N . ASP A 1 94 ? 8.975 -5.126 -26.003 1.00 62.62 94 ASP A N 1
ATOM 679 C CA . ASP A 1 94 ? 10.360 -4.819 -26.412 1.00 62.62 94 ASP A CA 1
ATOM 680 C C . ASP A 1 94 ? 10.426 -3.859 -27.628 1.00 62.62 94 ASP A C 1
ATOM 682 O O . ASP A 1 94 ? 10.536 -4.307 -28.774 1.00 62.62 94 ASP A O 1
ATOM 686 N N . PRO A 1 95 ? 10.326 -2.525 -27.431 1.00 56.34 95 PRO A N 1
ATOM 687 C CA . PRO A 1 95 ? 10.409 -1.593 -28.547 1.00 56.34 95 PRO A CA 1
ATOM 688 C C . PRO A 1 95 ? 11.752 -1.797 -29.251 1.00 56.34 95 PRO A C 1
ATOM 690 O O . PRO A 1 95 ? 12.812 -1.560 -28.667 1.00 56.34 95 PRO A O 1
ATOM 693 N N . ARG A 1 96 ? 11.700 -2.272 -30.504 1.00 53.09 96 ARG A N 1
ATOM 694 C CA . ARG A 1 96 ? 12.888 -2.466 -31.342 1.00 53.09 96 ARG A CA 1
ATOM 695 C C . ARG A 1 96 ? 13.741 -1.189 -31.316 1.00 53.09 96 ARG A C 1
ATOM 697 O O . ARG A 1 96 ? 13.174 -0.088 -31.365 1.00 53.09 96 ARG A O 1
ATOM 704 N N . PRO A 1 97 ? 15.081 -1.304 -31.261 1.00 45.19 97 PRO A N 1
ATOM 705 C CA . PRO A 1 97 ? 15.958 -0.143 -31.344 1.00 45.19 97 PRO A CA 1
ATOM 706 C C . PRO A 1 97 ? 15.638 0.622 -32.638 1.00 45.19 97 PRO A C 1
ATOM 708 O O . PRO A 1 97 ? 15.773 0.079 -33.730 1.00 45.19 97 PRO A O 1
ATOM 711 N N . GLY A 1 98 ? 15.126 1.850 -32.496 1.00 50.00 98 GLY A N 1
ATOM 712 C CA . GLY A 1 98 ? 14.700 2.719 -33.605 1.00 50.00 98 GLY A CA 1
ATOM 713 C C . GLY A 1 98 ? 13.199 3.046 -33.685 1.00 50.00 98 GLY A C 1
ATOM 714 O O . GLY A 1 98 ? 12.822 3.876 -34.504 1.00 50.00 98 GLY A O 1
ATOM 715 N N . GLY A 1 99 ? 12.336 2.446 -32.852 1.00 45.84 99 GLY A N 1
ATOM 716 C CA . GLY A 1 99 ? 10.879 2.477 -33.078 1.00 45.84 99 GLY A CA 1
ATOM 717 C C . GLY A 1 99 ? 10.015 3.480 -32.298 1.00 45.84 99 GLY A C 1
ATOM 718 O O . GLY A 1 99 ? 8.844 3.621 -32.634 1.00 45.84 99 GLY A O 1
ATOM 719 N N . SER A 1 100 ? 10.498 4.176 -31.262 1.00 50.22 100 SER A N 1
ATOM 720 C CA . SER A 1 100 ? 9.637 5.136 -30.544 1.00 50.22 100 SER A CA 1
ATOM 721 C C . SER A 1 100 ? 10.417 6.233 -29.825 1.00 50.22 100 SER A C 1
ATOM 723 O O . SER A 1 100 ? 11.261 5.955 -28.977 1.00 50.22 100 SER A O 1
ATOM 725 N N . ARG A 1 101 ? 10.079 7.498 -30.121 1.00 53.00 101 ARG A N 1
ATOM 726 C CA . ARG A 1 101 ? 10.615 8.707 -29.458 1.00 53.00 101 ARG A CA 1
ATOM 727 C C . ARG A 1 101 ? 10.289 8.790 -27.958 1.00 53.00 101 ARG A C 1
ATOM 729 O O . ARG A 1 101 ? 10.845 9.647 -27.281 1.00 53.00 101 ARG A O 1
ATOM 736 N N . LEU A 1 102 ? 9.400 7.937 -27.441 1.00 52.16 102 LEU A N 1
ATOM 737 C CA . LEU A 1 102 ? 8.967 7.962 -26.039 1.00 52.16 102 LEU A CA 1
ATOM 738 C C . LEU A 1 102 ? 9.831 7.122 -25.089 1.00 52.16 102 LEU A C 1
ATOM 740 O O . LEU A 1 102 ? 9.708 7.273 -23.874 1.00 52.16 102 LEU A O 1
ATOM 744 N N . VAL A 1 103 ? 10.703 6.248 -25.598 1.00 56.59 103 VAL A N 1
ATOM 745 C CA . VAL A 1 103 ? 11.511 5.358 -24.754 1.00 56.59 103 VAL A CA 1
ATOM 746 C C . VAL A 1 103 ? 12.978 5.725 -24.907 1.00 56.59 103 VAL A C 1
ATOM 748 O O . VAL A 1 103 ? 13.577 5.514 -25.958 1.00 56.59 103 VAL A O 1
ATOM 751 N N . VAL A 1 104 ? 13.563 6.282 -23.844 1.00 60.31 104 VAL A N 1
ATOM 752 C CA . VAL A 1 104 ? 15.002 6.566 -23.804 1.00 60.31 104 VAL A CA 1
ATOM 753 C C . VAL A 1 104 ? 15.750 5.236 -23.948 1.00 60.31 104 VAL A C 1
ATOM 755 O O . VAL A 1 104 ? 15.531 4.344 -23.120 1.00 60.31 104 VAL A O 1
ATOM 758 N N . PRO A 1 105 ? 16.618 5.075 -24.964 1.00 63.16 105 PRO A N 1
ATOM 759 C CA . PRO A 1 105 ? 17.412 3.867 -25.107 1.00 63.16 105 PRO A CA 1
ATOM 760 C C . PRO A 1 105 ? 18.292 3.709 -23.864 1.00 63.16 105 PRO A C 1
ATOM 762 O O . PRO A 1 105 ? 19.087 4.584 -23.524 1.00 63.16 105 PRO A O 1
ATOM 765 N N . MET A 1 106 ? 18.109 2.602 -23.149 1.00 66.69 106 MET A N 1
ATOM 766 C CA . MET A 1 106 ? 18.868 2.268 -21.946 1.00 66.69 106 MET A CA 1
ATOM 767 C C . MET A 1 106 ? 19.596 0.949 -22.152 1.00 66.69 106 MET A C 1
ATOM 769 O O . MET A 1 106 ? 19.069 0.022 -22.768 1.00 66.69 106 MET A O 1
ATOM 773 N N . THR A 1 107 ? 20.795 0.843 -21.582 1.00 76.81 107 THR A N 1
ATOM 774 C CA . THR A 1 107 ? 21.495 -0.440 -21.497 1.00 76.81 107 THR A CA 1
ATOM 775 C C . THR A 1 107 ? 20.673 -1.424 -20.660 1.00 76.81 107 THR A C 1
ATOM 777 O O . THR A 1 107 ? 19.979 -1.041 -19.711 1.00 76.81 107 THR A O 1
ATOM 780 N N . ARG A 1 108 ? 20.750 -2.719 -20.987 1.00 77.06 108 ARG A N 1
ATOM 781 C CA . ARG A 1 108 ? 19.993 -3.773 -20.287 1.00 77.06 108 ARG A CA 1
ATOM 782 C C . ARG A 1 108 ? 20.312 -3.810 -18.780 1.00 77.06 108 ARG A C 1
ATOM 784 O O . ARG A 1 108 ? 19.406 -3.967 -17.966 1.00 77.06 108 ARG A O 1
ATOM 791 N N . SER A 1 109 ? 21.563 -3.541 -18.391 1.00 78.38 109 SER A N 1
ATOM 792 C CA . SER A 1 109 ? 21.979 -3.418 -16.984 1.00 78.38 109 SER A CA 1
ATOM 793 C C . SER A 1 109 ? 21.340 -2.222 -16.266 1.00 78.38 109 SER A C 1
ATOM 795 O O . SER A 1 109 ? 20.901 -2.353 -15.121 1.00 78.38 109 SER A O 1
ATOM 797 N N . ALA A 1 110 ? 21.220 -1.069 -16.932 1.00 81.31 110 ALA A N 1
ATOM 798 C CA . ALA A 1 110 ? 20.512 0.089 -16.390 1.00 81.31 110 ALA A CA 1
ATOM 799 C C . ALA A 1 110 ? 19.005 -0.186 -16.240 1.00 81.31 110 ALA A C 1
ATOM 801 O O . ALA A 1 110 ? 18.404 0.201 -15.235 1.00 81.31 110 ALA A O 1
ATOM 802 N N . LYS A 1 111 ? 18.410 -0.916 -17.193 1.00 80.56 111 LYS A N 1
ATOM 803 C CA . LYS A 1 111 ? 17.007 -1.357 -17.146 1.00 80.56 111 LYS A CA 1
ATOM 804 C C . LYS A 1 111 ? 16.742 -2.282 -15.955 1.00 80.56 111 LYS A C 1
ATOM 806 O O . LYS A 1 111 ? 15.779 -2.072 -15.215 1.00 80.56 111 LYS A O 1
ATOM 811 N N . LEU A 1 112 ? 17.638 -3.242 -15.715 1.00 84.94 112 LEU A N 1
ATOM 812 C CA . LEU A 1 112 ? 17.567 -4.149 -14.568 1.00 84.94 112 LEU A CA 1
ATOM 813 C C . LEU A 1 112 ? 17.691 -3.400 -13.235 1.00 84.94 112 LEU A C 1
ATOM 815 O O . LEU A 1 112 ? 16.912 -3.636 -12.316 1.00 84.94 112 LEU A O 1
ATOM 819 N N . ARG A 1 113 ? 18.626 -2.444 -13.133 1.00 85.69 113 ARG A N 1
ATOM 820 C CA . ARG A 1 113 ? 18.783 -1.625 -11.919 1.00 85.69 113 ARG A CA 1
ATOM 821 C C . ARG A 1 113 ? 17.539 -0.781 -11.639 1.00 85.69 113 ARG A C 1
ATOM 823 O O . ARG A 1 113 ? 17.130 -0.657 -10.488 1.00 85.69 113 ARG A O 1
ATOM 830 N N . ARG A 1 114 ? 16.929 -0.202 -12.679 1.00 84.69 114 ARG A N 1
ATOM 831 C CA . ARG A 1 114 ? 15.727 0.636 -12.559 1.00 84.69 114 ARG A CA 1
ATOM 832 C C . ARG A 1 114 ? 14.497 -0.167 -12.133 1.00 84.69 114 ARG A C 1
ATOM 834 O O . ARG A 1 114 ? 13.798 0.256 -11.218 1.00 84.69 114 ARG A O 1
ATOM 841 N N . THR A 1 115 ? 14.240 -1.303 -12.779 1.00 84.75 115 THR A N 1
ATOM 842 C CA . THR A 1 115 ? 13.120 -2.197 -12.425 1.00 84.75 115 THR A CA 1
ATOM 843 C C . THR A 1 115 ? 13.315 -2.811 -11.042 1.00 84.75 115 THR A C 1
ATOM 845 O O . THR A 1 115 ? 12.369 -2.845 -10.261 1.00 84.75 115 THR A O 1
ATOM 848 N N . GLY A 1 116 ? 14.551 -3.179 -10.690 1.00 86.00 116 GLY A N 1
ATOM 849 C CA . GLY A 1 116 ? 14.904 -3.633 -9.346 1.00 86.00 116 GLY A CA 1
ATOM 850 C C . GLY A 1 116 ? 14.638 -2.573 -8.280 1.00 86.00 116 GLY A C 1
ATOM 851 O O . GLY A 1 116 ? 14.003 -2.870 -7.278 1.00 86.00 116 GLY A O 1
ATOM 852 N N . LEU A 1 117 ? 15.033 -1.317 -8.511 1.00 87.06 117 LEU A N 1
ATOM 853 C CA . LEU A 1 117 ? 14.758 -0.227 -7.569 1.00 87.06 117 LEU A CA 1
ATOM 854 C C . LEU A 1 117 ? 13.254 0.042 -7.416 1.00 87.06 117 LEU A C 1
ATOM 856 O O . LEU A 1 117 ? 12.786 0.254 -6.300 1.00 87.06 117 LEU A O 1
ATOM 860 N N . ALA A 1 118 ? 12.491 0.000 -8.513 1.00 85.56 118 ALA A N 1
ATOM 861 C CA . ALA A 1 118 ? 11.037 0.140 -8.465 1.00 85.56 118 ALA A CA 1
ATOM 862 C C . ALA A 1 118 ? 10.382 -0.991 -7.655 1.00 85.56 118 ALA A C 1
ATOM 864 O O . ALA A 1 118 ? 9.524 -0.717 -6.815 1.00 85.56 118 ALA A O 1
ATOM 865 N N . PHE A 1 119 ? 10.820 -2.238 -7.856 1.00 89.94 119 PHE A N 1
ATOM 866 C CA . PHE A 1 119 ? 10.357 -3.390 -7.083 1.00 89.94 119 PHE A CA 1
ATOM 867 C C . PHE A 1 119 ? 10.729 -3.275 -5.605 1.00 89.94 119 PHE A C 1
ATOM 869 O O . PHE A 1 119 ? 9.858 -3.419 -4.754 1.00 89.94 119 PHE A O 1
ATOM 876 N N . SER A 1 120 ? 11.978 -2.930 -5.281 1.00 89.44 120 SER A N 1
ATOM 877 C CA . SER A 1 120 ? 12.403 -2.750 -3.891 1.00 89.44 120 SER A CA 1
ATOM 878 C C . SER A 1 120 ? 11.591 -1.668 -3.184 1.00 89.44 120 SER A C 1
ATOM 880 O O . SER A 1 120 ? 11.148 -1.886 -2.062 1.00 89.44 120 SER A O 1
ATOM 882 N N . MET A 1 121 ? 11.350 -0.522 -3.827 1.00 87.38 121 MET A N 1
ATOM 883 C CA . MET A 1 121 ? 10.587 0.577 -3.223 1.00 87.38 121 MET A CA 1
ATOM 884 C C . MET A 1 121 ? 9.118 0.202 -3.004 1.00 87.38 121 MET A C 1
ATOM 886 O O . MET A 1 121 ? 8.614 0.309 -1.889 1.00 87.38 121 MET A O 1
ATOM 890 N N . THR A 1 122 ? 8.438 -0.274 -4.050 1.00 87.12 122 THR A N 1
ATOM 891 C CA . THR A 1 122 ? 7.013 -0.646 -3.972 1.00 87.12 122 THR A CA 1
ATOM 892 C C . THR A 1 122 ? 6.783 -1.841 -3.051 1.00 87.12 122 THR A C 1
ATOM 894 O O . THR A 1 122 ? 5.879 -1.805 -2.220 1.00 87.12 122 THR A O 1
ATOM 897 N N . GLY A 1 123 ? 7.646 -2.855 -3.126 1.00 88.44 123 GLY A N 1
ATOM 898 C CA . GLY A 1 123 ? 7.627 -4.015 -2.243 1.00 88.44 123 GLY A CA 1
ATOM 899 C C . GLY A 1 123 ? 7.885 -3.647 -0.784 1.00 88.44 123 GLY A C 1
ATOM 900 O O . GLY A 1 123 ? 7.172 -4.127 0.087 1.00 88.44 123 GLY A O 1
ATOM 901 N N . THR A 1 124 ? 8.835 -2.750 -0.497 1.00 88.25 124 THR A N 1
ATOM 902 C CA . THR A 1 124 ? 9.094 -2.293 0.882 1.00 88.25 124 THR A CA 1
ATOM 903 C C . THR A 1 124 ? 7.892 -1.549 1.454 1.00 88.25 124 THR A C 1
ATOM 905 O O . THR A 1 124 ? 7.481 -1.838 2.573 1.00 88.25 124 THR A O 1
ATOM 908 N N . VAL A 1 125 ? 7.289 -0.630 0.691 1.00 87.00 125 VAL A N 1
ATOM 909 C CA . VAL A 1 125 ? 6.088 0.100 1.131 1.00 87.00 125 VAL A CA 1
ATOM 910 C C . VAL A 1 125 ? 4.939 -0.867 1.413 1.00 87.00 125 VAL A C 1
ATOM 912 O O . VAL A 1 125 ? 4.336 -0.793 2.484 1.00 87.00 125 VAL A O 1
ATOM 915 N N . PHE A 1 126 ? 4.679 -1.807 0.499 1.00 90.62 126 PHE A N 1
ATOM 916 C CA . PHE A 1 126 ? 3.668 -2.844 0.692 1.00 90.62 126 PHE A CA 1
ATOM 917 C C . PHE A 1 126 ? 3.950 -3.684 1.943 1.00 90.62 126 PHE A C 1
ATOM 919 O O . PHE A 1 126 ? 3.075 -3.810 2.792 1.00 90.62 126 PHE A O 1
ATOM 926 N N . LEU A 1 127 ? 5.168 -4.211 2.101 1.00 90.25 127 LEU A N 1
ATOM 927 C CA . LEU A 1 127 ? 5.525 -5.066 3.234 1.00 90.25 127 LEU A CA 1
ATOM 928 C C . LEU A 1 127 ? 5.432 -4.327 4.568 1.00 90.25 127 LEU A C 1
ATOM 930 O O . LEU A 1 127 ? 4.908 -4.893 5.520 1.00 90.25 127 LEU A O 1
ATOM 934 N N . LEU A 1 128 ? 5.901 -3.080 4.653 1.00 89.25 128 LEU A N 1
ATOM 935 C CA . LEU A 1 128 ? 5.812 -2.287 5.882 1.00 89.25 128 LEU A CA 1
ATOM 936 C C . LEU A 1 128 ? 4.356 -2.006 6.258 1.00 89.25 128 LEU A C 1
ATOM 938 O O . LEU A 1 128 ? 3.975 -2.188 7.416 1.00 89.25 128 LEU A O 1
ATOM 942 N N . PHE A 1 129 ? 3.534 -1.601 5.287 1.00 86.44 129 PHE A N 1
ATOM 943 C CA . PHE A 1 129 ? 2.123 -1.319 5.530 1.00 86.44 129 PHE A CA 1
ATOM 944 C C . PHE A 1 129 ? 1.350 -2.591 5.894 1.00 86.44 129 PHE A C 1
ATOM 946 O O . PHE A 1 129 ? 0.653 -2.632 6.907 1.00 86.44 129 PHE A O 1
ATOM 953 N N . TYR A 1 130 ? 1.526 -3.657 5.111 1.00 88.88 130 TYR A N 1
ATOM 954 C CA . TYR A 1 130 ? 0.879 -4.941 5.343 1.00 88.88 130 TYR A CA 1
ATOM 955 C C . TYR A 1 130 ? 1.320 -5.549 6.673 1.00 88.88 130 TYR A C 1
ATOM 957 O O . TYR A 1 130 ? 0.471 -5.969 7.449 1.00 88.88 130 TYR A O 1
ATOM 965 N N . ALA A 1 131 ? 2.617 -5.539 7.002 1.00 87.56 131 ALA A N 1
ATOM 966 C CA . ALA A 1 131 ? 3.098 -6.000 8.301 1.00 87.56 131 ALA A CA 1
ATOM 967 C C . ALA A 1 131 ? 2.456 -5.199 9.434 1.00 87.56 131 ALA A C 1
ATOM 969 O O . ALA A 1 131 ? 1.992 -5.786 10.404 1.00 87.56 131 ALA A O 1
ATOM 970 N N . ARG A 1 132 ? 2.345 -3.873 9.305 1.00 85.81 132 ARG A N 1
ATOM 971 C CA . ARG A 1 132 ? 1.710 -3.036 10.328 1.00 85.81 132 ARG A CA 1
ATOM 972 C C . ARG A 1 132 ? 0.213 -3.323 10.505 1.00 85.81 132 ARG A C 1
ATOM 974 O O . ARG A 1 132 ? -0.258 -3.269 11.643 1.00 85.81 132 ARG A O 1
ATOM 981 N N . ALA A 1 133 ? -0.508 -3.609 9.421 1.00 84.44 133 ALA A N 1
ATOM 982 C CA . ALA A 1 133 ? -1.936 -3.943 9.436 1.00 84.44 133 ALA A CA 1
ATOM 983 C C . ALA A 1 133 ? -2.203 -5.389 9.895 1.00 84.44 133 ALA A C 1
ATOM 985 O O . ALA A 1 133 ? -3.164 -5.659 10.613 1.00 84.44 133 ALA A O 1
ATOM 986 N N . ALA A 1 134 ? -1.336 -6.325 9.510 1.00 85.12 134 ALA A N 1
ATOM 987 C CA . ALA A 1 134 ? -1.507 -7.756 9.726 1.00 85.12 134 ALA A CA 1
ATOM 988 C C . ALA A 1 134 ? -0.705 -8.306 10.916 1.00 85.12 134 ALA A C 1
ATOM 990 O O . ALA A 1 134 ? -0.868 -9.471 11.256 1.00 85.12 134 ALA A O 1
ATOM 991 N N . TRP A 1 135 ? 0.144 -7.520 11.591 1.00 82.31 135 TRP A N 1
ATOM 992 C CA . TRP A 1 135 ? 1.008 -8.024 12.674 1.00 82.31 135 TRP A CA 1
ATOM 993 C C . TRP A 1 135 ? 0.232 -8.817 13.733 1.00 82.31 135 TRP A C 1
ATOM 995 O O . TRP A 1 135 ? 0.632 -9.913 14.120 1.00 82.31 135 TRP A O 1
ATOM 1005 N N . ARG A 1 136 ? -0.928 -8.298 14.153 1.00 75.44 136 ARG A N 1
ATOM 1006 C CA . ARG A 1 136 ? -1.796 -8.968 15.134 1.00 75.44 136 ARG A CA 1
ATOM 1007 C C . ARG A 1 136 ? -2.365 -10.287 14.614 1.00 75.44 136 ARG A C 1
ATOM 1009 O O . ARG A 1 136 ? -2.529 -11.214 15.395 1.00 75.44 136 ARG A O 1
ATOM 1016 N N . LEU A 1 137 ? -2.611 -10.392 13.308 1.00 78.19 137 LEU A N 1
ATOM 1017 C CA . LEU A 1 137 ? -3.051 -11.630 12.665 1.00 78.19 137 LEU A CA 1
ATOM 1018 C C . LEU A 1 137 ? -1.969 -12.717 12.793 1.00 78.19 137 LEU A C 1
ATOM 1020 O O . LEU A 1 137 ? -2.299 -13.865 13.091 1.00 78.19 137 LEU A O 1
ATOM 1024 N N . PHE A 1 138 ? -0.688 -12.357 12.661 1.00 78.00 138 PHE A N 1
ATOM 1025 C CA . PHE A 1 138 ? 0.439 -13.290 12.803 1.00 78.00 138 PHE A CA 1
ATOM 1026 C C . PHE A 1 138 ? 0.773 -13.661 14.255 1.00 78.00 138 PHE A C 1
ATOM 1028 O O . PHE A 1 138 ? 1.302 -14.742 14.496 1.00 78.00 138 PHE A O 1
ATOM 1035 N N . ALA A 1 139 ? 0.440 -12.805 15.226 1.00 70.44 139 ALA A N 1
ATOM 1036 C CA . ALA A 1 139 ? 0.662 -13.059 16.654 1.00 70.44 139 ALA A CA 1
ATOM 1037 C C . ALA A 1 139 ? -0.327 -14.075 17.276 1.00 70.44 139 ALA A C 1
ATOM 1039 O O . ALA A 1 139 ? -0.188 -14.450 18.440 1.00 70.44 139 ALA A O 1
ATOM 1040 N N . GLY A 1 140 ? -1.307 -14.556 16.502 1.00 64.06 140 GLY A N 1
ATOM 1041 C CA . GLY A 1 140 ? -2.229 -15.628 16.881 1.00 64.06 140 GLY A CA 1
ATOM 1042 C C . GLY A 1 140 ? -3.583 -15.138 17.424 1.00 64.06 140 GLY A C 1
ATOM 1043 O O . GLY A 1 140 ? -3.676 -14.044 17.986 1.00 64.06 140 GLY A O 1
ATOM 1044 N N . PRO A 1 141 ? -4.650 -15.953 17.289 1.00 57.56 141 PRO A N 1
ATOM 1045 C CA . PRO A 1 141 ? -6.049 -15.545 17.489 1.00 57.56 141 PRO A CA 1
ATOM 1046 C C . PRO A 1 141 ? -6.386 -15.097 18.917 1.00 57.56 141 PRO A C 1
ATOM 1048 O O . PRO A 1 141 ? -7.297 -14.296 19.113 1.00 57.56 141 PRO A O 1
ATOM 1051 N N . SER A 1 142 ? -5.637 -15.565 19.919 1.00 58.72 142 SER A N 1
ATOM 1052 C CA . SER A 1 142 ? -5.779 -15.118 21.309 1.00 58.72 142 SER A CA 1
ATOM 1053 C C . SER A 1 142 ? -5.345 -13.665 21.512 1.00 58.72 142 SER A C 1
ATOM 1055 O O . SER A 1 142 ? -5.899 -12.987 22.368 1.00 58.72 142 SER A O 1
ATOM 1057 N N . SER A 1 143 ? -4.397 -13.160 20.719 1.00 63.84 143 SER A N 1
ATOM 1058 C CA . SER A 1 143 ? -3.885 -11.786 20.824 1.00 63.84 143 SER A CA 1
ATOM 1059 C C . SER A 1 143 ? -4.674 -10.772 19.981 1.00 63.84 143 SER A C 1
ATOM 1061 O O . SER A 1 143 ? -4.684 -9.581 20.292 1.00 63.84 143 SER A O 1
ATOM 1063 N N . VAL A 1 144 ? -5.380 -11.250 18.947 1.00 66.19 144 VAL A N 1
ATOM 1064 C CA . VAL A 1 144 ? -6.139 -10.436 17.980 1.00 66.19 144 VAL A CA 1
ATOM 1065 C C . VAL A 1 144 ? -7.269 -9.658 18.658 1.00 66.19 144 VAL A C 1
ATOM 1067 O O . VAL A 1 144 ? -7.375 -8.447 18.472 1.00 66.19 144 VAL A O 1
ATOM 1070 N N . CYS A 1 145 ? -8.081 -10.339 19.473 1.00 69.69 145 CYS A N 1
ATOM 1071 C CA . CYS A 1 145 ? -9.263 -9.752 20.117 1.00 69.69 145 CYS A CA 1
ATOM 1072 C C . CYS A 1 145 ? -9.039 -9.357 21.587 1.00 69.69 145 CYS A C 1
ATOM 1074 O O . CYS A 1 145 ? -9.884 -8.692 22.181 1.00 69.69 145 CYS A O 1
ATOM 1076 N N . ALA A 1 146 ? -7.899 -9.736 22.174 1.00 59.69 146 ALA A N 1
ATOM 1077 C CA . ALA A 1 146 ? -7.545 -9.453 23.567 1.00 59.69 146 ALA A CA 1
ATOM 1078 C C . ALA A 1 146 ? -7.249 -7.965 23.848 1.00 59.69 146 ALA A C 1
ATOM 1080 O O . ALA A 1 146 ? -7.360 -7.512 24.985 1.00 59.69 146 ALA A O 1
ATOM 1081 N N . ALA A 1 147 ? -6.900 -7.183 22.823 1.00 53.56 147 ALA A N 1
ATOM 1082 C CA . ALA A 1 147 ? -6.457 -5.791 22.959 1.00 53.56 147 ALA A CA 1
ATOM 1083 C C . ALA A 1 147 ? -7.588 -4.757 23.200 1.00 53.56 147 ALA A C 1
ATOM 1085 O O . ALA A 1 147 ? -7.338 -3.557 23.118 1.00 53.56 147 ALA A O 1
ATOM 1086 N N . GLY A 1 148 ? -8.820 -5.190 23.495 1.00 52.00 148 GLY A N 1
ATOM 1087 C CA . GLY A 1 148 ? -10.003 -4.326 23.595 1.00 52.00 148 GLY A CA 1
ATOM 1088 C C . GLY A 1 148 ? -10.877 -4.604 24.819 1.00 52.00 148 GLY A C 1
ATOM 1089 O O . GLY A 1 148 ? -12.016 -5.004 24.651 1.00 52.00 148 GLY A O 1
ATOM 1090 N N . ALA A 1 149 ? -10.313 -4.413 26.013 1.00 50.81 149 ALA A N 1
ATOM 1091 C CA . ALA A 1 149 ? -10.920 -4.050 27.309 1.00 50.81 149 ALA A CA 1
ATOM 1092 C C . ALA A 1 149 ? -12.194 -4.731 27.884 1.00 50.81 149 ALA A C 1
ATOM 1094 O O . ALA A 1 149 ? -12.323 -4.709 29.103 1.00 50.81 149 ALA A O 1
ATOM 1095 N N . ASP A 1 150 ? -13.086 -5.378 27.132 1.00 50.19 150 ASP A N 1
ATOM 1096 C CA . ASP A 1 150 ? -14.291 -6.018 27.696 1.00 50.19 150 ASP A CA 1
ATOM 1097 C C . ASP A 1 150 ? -14.019 -7.475 28.089 1.00 50.19 150 ASP A C 1
ATOM 1099 O O . ASP A 1 150 ? -14.507 -8.438 27.488 1.00 50.19 150 ASP A O 1
ATOM 1103 N N . TRP A 1 151 ? -13.207 -7.636 29.130 1.00 50.78 151 TRP A N 1
ATOM 1104 C CA . TRP A 1 151 ? -12.994 -8.921 29.785 1.00 50.78 151 TRP A CA 1
ATOM 1105 C C . TRP A 1 151 ? -14.086 -9.121 30.840 1.00 50.78 151 TRP A C 1
ATOM 1107 O O . TRP A 1 151 ? -13.930 -8.764 32.004 1.00 50.78 151 TRP A O 1
ATOM 1117 N N . GLY A 1 152 ? -15.222 -9.673 30.409 1.00 52.84 152 GLY A N 1
ATOM 1118 C CA . GLY A 1 152 ? -16.183 -10.306 31.316 1.00 52.84 152 GLY A CA 1
ATOM 1119 C C . GLY A 1 152 ? -15.666 -11.668 31.806 1.00 52.84 152 GLY A C 1
ATOM 1120 O O . GLY A 1 152 ? -14.466 -11.923 31.851 1.00 52.84 152 GLY A O 1
ATOM 1121 N N . SER A 1 153 ? -16.566 -12.606 32.105 1.00 56.12 153 SER A N 1
ATOM 1122 C CA . SER A 1 153 ? -16.205 -13.991 32.467 1.00 56.12 153 SER A CA 1
ATOM 1123 C C . SER A 1 153 ? -15.806 -14.876 31.274 1.00 56.12 153 SER A C 1
ATOM 1125 O O . SER A 1 153 ? -15.394 -16.019 31.469 1.00 56.12 153 SER A O 1
ATOM 1127 N N . GLN A 1 154 ? -15.930 -14.377 30.038 1.00 58.41 154 GLN A N 1
ATOM 1128 C CA . GLN A 1 154 ? -15.602 -15.106 28.812 1.00 58.41 154 GLN A CA 1
ATOM 1129 C C . GLN A 1 154 ? -14.662 -14.278 27.923 1.00 58.41 154 GLN A C 1
ATOM 1131 O O . GLN A 1 154 ? -14.970 -13.115 27.649 1.00 58.41 154 GLN A O 1
ATOM 1136 N N . PRO A 1 155 ? -13.544 -14.853 27.441 1.00 60.09 155 PRO A N 1
ATOM 1137 C CA . PRO A 1 155 ? -12.634 -14.154 26.545 1.00 60.09 155 PRO A CA 1
ATOM 1138 C C . PRO A 1 155 ? -13.295 -13.911 25.176 1.00 60.09 155 PRO A C 1
ATOM 1140 O O . PRO A 1 155 ? -14.046 -14.773 24.698 1.00 60.09 155 PRO A O 1
ATOM 1143 N N . PRO A 1 156 ? -13.011 -12.774 24.517 1.00 64.44 156 PRO A N 1
ATOM 1144 C CA . PRO A 1 156 ? -13.509 -12.512 23.174 1.00 64.44 156 PRO A CA 1
ATOM 1145 C C . PRO A 1 156 ? -13.018 -13.589 22.1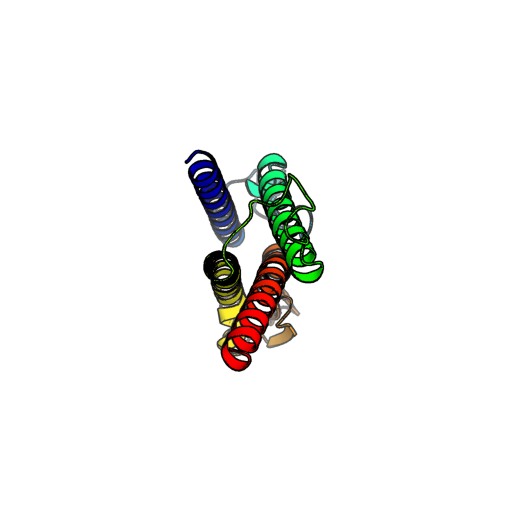98 1.00 64.44 156 PRO A C 1
ATOM 1147 O O . PRO A 1 156 ? -11.871 -14.037 22.258 1.00 64.44 156 PRO A O 1
ATOM 1150 N N . ARG A 1 157 ? -13.900 -14.022 21.292 1.00 70.25 157 ARG A N 1
ATOM 1151 C CA . ARG A 1 157 ? -13.607 -15.064 20.296 1.00 70.25 157 ARG A CA 1
ATOM 1152 C C . ARG A 1 157 ? -13.436 -14.453 18.911 1.00 70.25 157 ARG A C 1
ATOM 1154 O O . ARG A 1 157 ? -14.198 -13.573 18.518 1.00 70.25 157 ARG A O 1
ATOM 1161 N N . THR A 1 158 ? -12.465 -14.965 18.161 1.00 70.25 158 THR A N 1
ATOM 1162 C CA . THR A 1 158 ? -12.329 -14.664 16.729 1.00 70.25 158 THR A CA 1
ATOM 1163 C C . THR A 1 158 ? -13.365 -15.491 15.967 1.00 70.25 158 THR A C 1
ATOM 1165 O O . THR A 1 158 ? -13.407 -16.708 16.138 1.00 70.25 158 THR A O 1
ATOM 1168 N N . LEU A 1 159 ? -14.220 -14.839 15.180 1.00 71.06 159 LEU A N 1
ATOM 1169 C CA . LEU A 1 159 ? -15.240 -15.496 14.354 1.00 71.06 159 LEU A CA 1
ATOM 1170 C C . LEU A 1 159 ? -14.726 -15.783 12.948 1.00 71.06 159 LEU A C 1
ATOM 1172 O O . LEU A 1 159 ? -14.883 -16.886 12.438 1.00 71.06 159 LEU A O 1
ATOM 1176 N N . GLU A 1 160 ? -14.111 -14.775 12.342 1.00 80.75 160 GLU A N 1
ATOM 1177 C CA . GLU A 1 160 ? -13.653 -14.810 10.962 1.00 80.75 160 GLU A CA 1
ATOM 1178 C C . GLU A 1 160 ? -12.256 -14.227 10.878 1.00 80.75 160 GLU A C 1
ATOM 1180 O O . GLU A 1 160 ? -11.890 -13.318 11.631 1.00 80.75 160 GLU A O 1
ATOM 1185 N N . TYR A 1 161 ? -11.482 -14.776 9.953 1.00 81.25 161 TYR A N 1
ATOM 1186 C CA . TYR A 1 161 ? -10.088 -14.445 9.769 1.00 81.25 161 TYR A CA 1
ATOM 1187 C C . TYR A 1 161 ? -9.792 -14.416 8.272 1.00 81.25 161 TYR A C 1
ATOM 1189 O O . TYR A 1 161 ? -10.060 -15.387 7.565 1.00 81.25 161 TYR A O 1
ATOM 1197 N N . SER A 1 162 ? -9.219 -13.314 7.798 1.00 84.50 162 SER A N 1
ATOM 1198 C CA . SER A 1 162 ? -8.770 -13.151 6.421 1.00 84.50 162 SER A CA 1
ATOM 1199 C C . SER A 1 162 ? -7.366 -12.557 6.391 1.00 84.50 162 SER A C 1
ATOM 1201 O O . SER A 1 162 ? -7.041 -11.642 7.147 1.00 84.50 162 SER A O 1
ATOM 1203 N N . PHE A 1 163 ? -6.520 -13.090 5.512 1.00 84.31 163 PHE A N 1
ATOM 1204 C CA . PHE A 1 163 ? -5.189 -12.536 5.259 1.00 84.31 163 PHE A CA 1
ATOM 1205 C C . PHE A 1 163 ? -5.218 -11.493 4.136 1.00 84.31 163 PHE A C 1
ATOM 1207 O O . PHE A 1 163 ? -4.491 -10.510 4.202 1.00 84.31 163 PHE A O 1
ATOM 1214 N N . LEU A 1 164 ? -6.080 -11.669 3.131 1.00 83.81 164 LEU A N 1
ATOM 1215 C CA . LEU A 1 164 ? -6.260 -10.728 2.027 1.00 83.81 164 LEU A CA 1
ATOM 1216 C C . LEU A 1 164 ? -7.764 -10.459 1.833 1.00 83.81 164 LEU A C 1
ATOM 1218 O O . LEU A 1 164 ? -8.460 -11.318 1.290 1.00 83.81 164 LEU A O 1
ATOM 1222 N N . PRO A 1 165 ? -8.283 -9.297 2.264 1.00 86.00 165 PRO A N 1
ATOM 1223 C CA . PRO A 1 165 ? -7.592 -8.244 3.015 1.00 86.00 165 PRO A CA 1
ATOM 1224 C C . PRO A 1 165 ? -7.215 -8.678 4.447 1.00 86.00 165 PRO A C 1
ATOM 1226 O O . PRO A 1 165 ? -7.873 -9.568 4.989 1.00 86.00 165 PRO A O 1
ATOM 1229 N N . PRO A 1 166 ? -6.188 -8.071 5.083 1.00 86.88 166 PRO A N 1
ATOM 1230 C CA . PRO A 1 166 ? -5.777 -8.436 6.436 1.00 86.88 166 PRO A CA 1
ATOM 1231 C C . PRO A 1 166 ? -6.828 -7.972 7.446 1.00 86.88 166 PRO A C 1
ATOM 1233 O O . PRO A 1 166 ? -6.859 -6.804 7.843 1.00 86.88 166 PRO A O 1
ATOM 1236 N N . GLN A 1 167 ? -7.698 -8.891 7.863 1.00 86.69 167 GLN A N 1
ATOM 1237 C CA . GLN A 1 167 ? -8.846 -8.588 8.707 1.00 86.69 167 GLN A CA 1
ATOM 1238 C C . GLN A 1 167 ? -9.198 -9.750 9.640 1.00 86.69 167 GLN A C 1
ATOM 1240 O O . GLN A 1 167 ? -9.020 -10.921 9.312 1.00 86.69 167 GLN A O 1
ATOM 1245 N N . ALA A 1 168 ? -9.745 -9.422 10.807 1.00 84.00 168 ALA A N 1
ATOM 1246 C CA . ALA A 1 168 ? -10.389 -10.396 11.679 1.00 84.00 168 ALA A CA 1
ATOM 1247 C C . ALA A 1 168 ? -11.634 -9.796 12.329 1.00 84.00 168 ALA A C 1
ATOM 1249 O O . ALA A 1 168 ? -11.651 -8.613 12.671 1.00 84.00 168 ALA A O 1
ATOM 1250 N N . THR A 1 169 ? -12.658 -10.622 12.527 1.00 83.25 169 THR A N 1
ATOM 1251 C CA . THR A 1 169 ? -13.899 -10.226 13.201 1.00 83.25 169 THR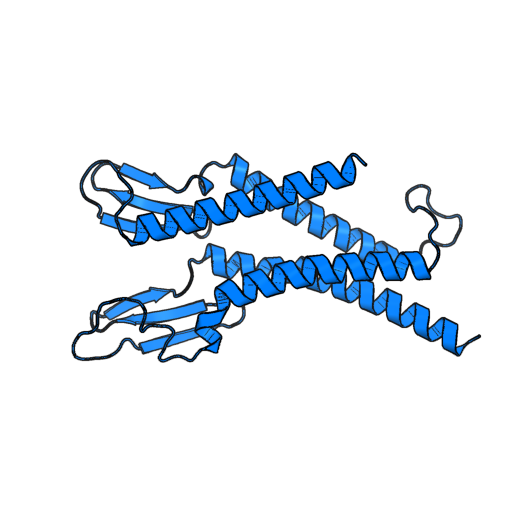 A CA 1
ATOM 1252 C C . THR A 1 169 ? -13.916 -10.816 14.606 1.00 83.25 169 THR A C 1
ATOM 1254 O O . THR A 1 169 ? -13.913 -12.035 14.787 1.00 83.25 169 THR A O 1
ATOM 1257 N N . CYS A 1 170 ? -13.946 -9.948 15.610 1.00 79.56 170 CYS A N 1
ATOM 1258 C CA . CYS A 1 170 ? -13.969 -10.295 17.024 1.00 79.56 170 CYS A CA 1
ATOM 1259 C C . CYS A 1 170 ? -15.388 -10.212 17.576 1.00 79.56 170 CYS A C 1
ATOM 1261 O O . CYS A 1 170 ? -16.071 -9.214 17.359 1.00 79.56 170 CYS A O 1
ATOM 1263 N N . ARG A 1 171 ? -15.813 -11.221 18.339 1.00 78.19 171 ARG A N 1
ATOM 1264 C CA . ARG A 1 171 ? -17.063 -11.204 19.107 1.00 78.19 171 ARG A CA 1
ATOM 1265 C C . ARG A 1 171 ? -16.770 -11.116 20.598 1.00 78.19 171 ARG A C 1
ATOM 1267 O O . ARG A 1 171 ? -16.032 -11.943 21.135 1.00 78.19 171 ARG A O 1
ATOM 1274 N N . PHE A 1 172 ? -17.389 -10.145 21.257 1.00 74.69 172 PHE A N 1
ATOM 1275 C CA . PHE A 1 172 ? -17.291 -9.933 22.700 1.00 74.69 172 PHE A CA 1
ATOM 1276 C C . PHE A 1 172 ? -18.403 -10.670 23.454 1.00 74.69 172 PHE A C 1
ATOM 1278 O O . PHE A 1 172 ? -19.400 -11.095 22.863 1.00 74.69 172 PHE A O 1
ATOM 1285 N N . ALA A 1 173 ? -18.248 -10.799 24.775 1.00 69.88 173 ALA A N 1
ATOM 1286 C CA . ALA A 1 173 ? -19.228 -11.453 25.648 1.00 69.88 173 ALA A CA 1
ATOM 1287 C C . ALA A 1 173 ? -20.619 -10.786 25.600 1.00 69.88 173 ALA A C 1
ATOM 1289 O O . ALA A 1 173 ? -21.633 -11.462 25.742 1.00 69.88 173 ALA A O 1
ATOM 1290 N N . SER A 1 174 ? -20.675 -9.483 25.308 1.00 70.75 174 SER A N 1
ATOM 1291 C CA . SER A 1 174 ? -21.909 -8.718 25.075 1.00 70.75 174 SER A CA 1
ATOM 1292 C C . SER A 1 174 ? -22.662 -9.105 23.792 1.00 70.75 174 SER A C 1
ATOM 1294 O O . SER A 1 174 ? -23.751 -8.600 23.542 1.00 70.75 174 SER A O 1
ATOM 1296 N N . GLY A 1 175 ? -22.088 -9.970 22.948 1.00 71.50 175 GLY A N 1
ATOM 1297 C CA . GLY A 1 175 ? -22.620 -10.303 21.626 1.00 71.50 175 GLY A CA 1
ATOM 1298 C C . GLY A 1 175 ? -22.236 -9.305 20.532 1.00 71.50 175 GLY A C 1
ATOM 1299 O O . GLY A 1 175 ? -22.480 -9.588 19.361 1.00 71.50 175 GLY A O 1
ATOM 1300 N N . MET A 1 176 ? -21.592 -8.187 20.882 1.0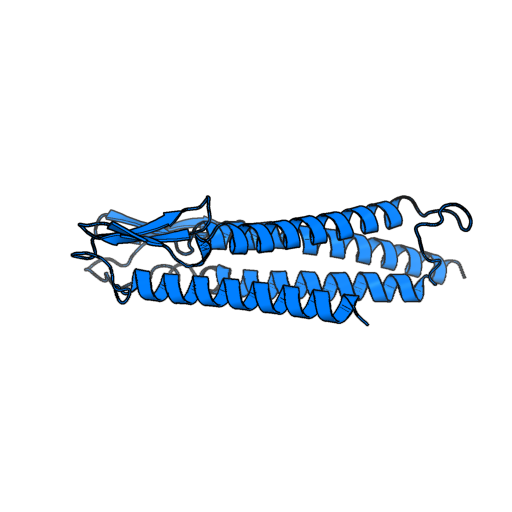0 73.94 176 MET A N 1
ATOM 1301 C CA . MET A 1 176 ? -21.102 -7.212 19.910 1.00 73.94 176 MET A CA 1
ATOM 1302 C C . MET A 1 176 ? -19.961 -7.778 19.064 1.00 73.94 176 MET A C 1
ATOM 1304 O O . MET A 1 176 ? -19.093 -8.498 19.566 1.00 73.94 176 MET A O 1
ATOM 1308 N N . THR A 1 177 ? -19.941 -7.398 17.788 1.00 78.00 177 THR A N 1
ATOM 1309 C CA . THR A 1 177 ? -18.867 -7.719 16.847 1.00 78.00 177 THR A CA 1
ATOM 1310 C C . THR A 1 177 ? -18.065 -6.476 16.497 1.00 78.00 177 THR A C 1
ATOM 1312 O O . THR A 1 177 ? -18.642 -5.432 16.198 1.00 78.00 177 THR A O 1
ATOM 1315 N N . ARG A 1 178 ? -16.737 -6.592 16.484 1.00 73.75 178 ARG A N 1
ATOM 1316 C CA . ARG A 1 178 ? -15.828 -5.528 16.049 1.00 73.75 178 ARG A CA 1
ATOM 1317 C C . ARG A 1 178 ? -14.781 -6.096 15.110 1.00 73.75 178 ARG A C 1
ATOM 1319 O O . ARG A 1 178 ? -14.262 -7.185 15.343 1.00 73.75 178 ARG A O 1
ATOM 1326 N N . GLN A 1 179 ? -14.466 -5.346 14.070 1.00 78.81 179 GLN A N 1
ATOM 1327 C CA . GLN A 1 179 ? -13.360 -5.665 13.181 1.00 78.81 179 GLN A CA 1
ATOM 1328 C C . GLN A 1 179 ? -12.021 -5.255 13.803 1.00 78.81 179 GLN A C 1
ATOM 1330 O O . GLN A 1 179 ? -11.950 -4.289 14.567 1.00 78.81 179 GLN A O 1
ATOM 1335 N N . LEU A 1 180 ? -10.967 -6.000 13.475 1.00 77.88 180 LEU A N 1
ATOM 1336 C CA . LEU A 1 180 ? -9.609 -5.743 13.942 1.00 77.88 180 LEU A CA 1
ATOM 1337 C C . LEU A 1 180 ? -9.047 -4.446 13.352 1.00 77.88 180 LEU A C 1
ATOM 1339 O O . LEU A 1 180 ? -8.496 -3.626 14.084 1.00 77.88 180 LEU A O 1
ATOM 1343 N N . ASN A 1 181 ? -9.162 -4.298 12.036 1.00 78.75 181 ASN A N 1
ATOM 1344 C CA . ASN A 1 181 ? -8.716 -3.132 11.293 1.00 78.75 181 ASN A CA 1
ATOM 1345 C C . ASN A 1 181 ? -9.941 -2.360 10.785 1.00 78.75 181 ASN A C 1
ATOM 1347 O O . ASN A 1 181 ? -10.938 -2.987 10.425 1.00 78.75 181 ASN A O 1
ATOM 1351 N N . PRO A 1 182 ? -9.877 -1.024 10.684 1.00 74.94 182 PRO A N 1
ATOM 1352 C CA . PRO A 1 182 ? -10.834 -0.278 9.877 1.00 74.94 182 PRO A CA 1
ATOM 1353 C C . PRO A 1 182 ? -10.853 -0.805 8.433 1.00 74.94 182 PRO A C 1
ATOM 1355 O O . PRO A 1 182 ? -9.797 -1.130 7.881 1.00 74.94 182 PRO A O 1
ATOM 1358 N N . ASP A 1 183 ? -12.027 -0.846 7.798 1.00 77.06 183 ASP A N 1
ATOM 1359 C CA . ASP A 1 183 ? -12.191 -1.385 6.436 1.00 77.06 183 ASP A CA 1
ATOM 1360 C C . ASP A 1 183 ? -11.260 -0.720 5.406 1.00 77.06 183 ASP A C 1
ATOM 1362 O O . ASP A 1 183 ? -10.744 -1.380 4.498 1.00 77.06 183 ASP A O 1
ATOM 1366 N N . TRP A 1 184 ? -10.971 0.574 5.570 1.00 70.62 184 TRP A N 1
ATOM 1367 C CA . TRP A 1 184 ? -10.051 1.300 4.695 1.00 70.62 184 TRP A CA 1
ATOM 1368 C C . TRP A 1 184 ? -8.595 0.831 4.831 1.00 70.62 184 TRP A C 1
ATOM 1370 O O . TRP A 1 184 ? -7.880 0.778 3.833 1.00 70.62 184 TRP A O 1
ATOM 1380 N N . VAL A 1 185 ? -8.148 0.444 6.034 1.00 80.88 185 VAL A N 1
ATOM 1381 C CA . VAL A 1 185 ? -6.794 -0.096 6.262 1.00 80.88 185 VAL A CA 1
ATOM 1382 C C . VAL A 1 185 ? -6.664 -1.456 5.588 1.00 80.88 185 VAL A C 1
ATOM 1384 O O . VAL A 1 185 ? -5.674 -1.729 4.910 1.00 80.88 185 VAL A O 1
ATOM 1387 N N . ALA A 1 186 ? -7.685 -2.297 5.757 1.00 84.00 186 ALA A N 1
ATOM 1388 C CA . ALA A 1 186 ? -7.756 -3.627 5.169 1.00 84.00 186 ALA A CA 1
ATOM 1389 C C . ALA A 1 186 ? -7.753 -3.556 3.623 1.00 84.00 186 ALA A C 1
ATOM 1391 O O . ALA A 1 186 ? -7.007 -4.281 2.956 1.00 84.00 186 ALA A O 1
ATOM 1392 N N . SER A 1 187 ? -8.518 -2.618 3.056 1.00 84.75 187 SER A N 1
ATOM 1393 C CA . SER A 1 187 ? -8.582 -2.375 1.608 1.00 84.75 187 SER A CA 1
ATOM 1394 C C . SER A 1 187 ? -7.260 -1.825 1.065 1.00 84.75 187 SER A C 1
ATOM 1396 O O . SER A 1 187 ? -6.677 -2.421 0.161 1.00 84.75 187 SER A O 1
ATOM 1398 N N . LEU A 1 188 ? -6.708 -0.777 1.686 1.00 82.50 188 LEU A N 1
ATOM 1399 C CA . LEU A 1 188 ? -5.454 -0.153 1.251 1.00 82.50 188 LEU A CA 1
ATOM 1400 C C . LEU A 1 188 ? -4.266 -1.126 1.308 1.00 82.50 188 LEU A C 1
ATOM 1402 O O . LEU A 1 188 ? -3.424 -1.128 0.410 1.00 82.50 188 LEU A O 1
ATOM 1406 N N . ALA A 1 189 ? -4.205 -1.996 2.323 1.00 87.06 189 ALA A N 1
ATOM 1407 C CA . ALA A 1 189 ? -3.172 -3.031 2.408 1.00 87.06 189 ALA A CA 1
ATOM 1408 C C . ALA A 1 189 ? -3.211 -3.984 1.206 1.00 87.06 189 ALA A C 1
ATOM 1410 O O . ALA A 1 189 ? -2.165 -4.413 0.721 1.00 87.06 189 ALA A O 1
ATOM 1411 N N . THR A 1 190 ? -4.411 -4.290 0.718 1.00 88.81 190 THR A N 1
ATOM 1412 C CA . THR A 1 190 ? -4.619 -5.167 -0.439 1.00 88.81 190 THR A CA 1
ATOM 1413 C C . THR A 1 190 ? -4.315 -4.435 -1.741 1.00 88.81 190 THR A C 1
ATOM 1415 O O . THR A 1 190 ? -3.641 -4.974 -2.614 1.00 88.81 190 THR A O 1
ATOM 1418 N N . GLU A 1 191 ? -4.739 -3.180 -1.862 1.00 88.25 191 GLU A N 1
ATOM 1419 C CA . GLU A 1 191 ? -4.492 -2.354 -3.045 1.00 88.25 191 GLU A CA 1
ATOM 1420 C C . GLU A 1 191 ? -3.002 -2.072 -3.263 1.00 88.25 191 GLU A C 1
ATOM 1422 O O . GLU A 1 191 ? -2.527 -2.119 -4.398 1.00 88.25 191 GLU A O 1
ATOM 1427 N N . LEU A 1 192 ? -2.228 -1.874 -2.190 1.00 87.38 192 LEU A N 1
ATOM 1428 C CA . LEU A 1 192 ? -0.771 -1.716 -2.265 1.00 87.38 192 LEU A CA 1
ATOM 1429 C C . LEU A 1 192 ? -0.049 -2.962 -2.807 1.00 87.38 192 LEU A C 1
ATOM 1431 O O . LEU A 1 192 ? 1.088 -2.847 -3.274 1.00 87.38 192 LEU A O 1
ATOM 1435 N N . ALA A 1 193 ? -0.691 -4.136 -2.810 1.00 90.06 193 ALA A N 1
ATOM 1436 C CA . ALA A 1 193 ? -0.127 -5.326 -3.441 1.00 90.06 193 ALA A CA 1
ATOM 1437 C C . ALA A 1 193 ? -0.018 -5.161 -4.965 1.00 90.06 193 ALA A C 1
ATOM 1439 O O . ALA A 1 193 ? 0.936 -5.650 -5.567 1.00 90.06 193 ALA A O 1
ATOM 1440 N N . VAL A 1 194 ? -0.947 -4.435 -5.599 1.00 90.69 194 VAL A N 1
ATOM 1441 C CA . VAL A 1 194 ? -0.991 -4.249 -7.060 1.00 90.69 194 VAL A CA 1
ATOM 1442 C C . VAL A 1 194 ? 0.302 -3.628 -7.614 1.00 90.69 194 VAL A C 1
ATOM 1444 O O . VAL A 1 194 ? 0.938 -4.262 -8.463 1.00 90.69 194 VAL A O 1
ATOM 1447 N N . PRO A 1 195 ? 0.765 -2.444 -7.159 1.00 86.06 195 PRO A N 1
ATOM 1448 C CA . PRO A 1 195 ? 2.010 -1.867 -7.661 1.00 86.06 195 PRO A CA 1
ATOM 1449 C C . PRO A 1 195 ? 3.237 -2.734 -7.336 1.00 86.06 195 PRO A C 1
ATOM 1451 O O . PRO A 1 195 ? 4.138 -2.833 -8.170 1.00 86.06 195 PRO A O 1
ATOM 1454 N N . ALA A 1 196 ? 3.271 -3.402 -6.176 1.00 90.69 196 ALA A N 1
ATOM 1455 C CA . ALA A 1 196 ? 4.369 -4.297 -5.808 1.00 90.69 196 ALA A CA 1
ATOM 1456 C C . ALA A 1 196 ? 4.459 -5.519 -6.743 1.00 90.69 196 ALA A C 1
ATOM 1458 O O . ALA A 1 196 ? 5.549 -5.870 -7.202 1.00 90.69 196 ALA A O 1
ATOM 1459 N N . LEU A 1 197 ? 3.319 -6.128 -7.086 1.00 91.94 197 LEU A N 1
ATOM 1460 C CA . LEU A 1 197 ? 3.239 -7.254 -8.020 1.00 91.94 197 LEU A CA 1
ATOM 1461 C C . LEU A 1 197 ? 3.622 -6.842 -9.445 1.00 91.94 197 LEU A C 1
ATOM 1463 O O . LEU A 1 197 ? 4.399 -7.547 -10.090 1.00 91.94 197 LEU A O 1
ATOM 1467 N N . LEU A 1 198 ? 3.149 -5.685 -9.925 1.00 89.88 198 LEU A N 1
ATOM 1468 C CA . LEU A 1 198 ? 3.525 -5.159 -11.244 1.00 89.88 198 LEU A CA 1
ATOM 1469 C C . LEU A 1 198 ? 5.033 -4.898 -11.342 1.00 89.88 198 LEU A C 1
ATOM 1471 O O . LEU A 1 198 ? 5.674 -5.294 -12.319 1.00 89.88 198 LEU A O 1
ATOM 1475 N N . ALA A 1 199 ? 5.617 -4.265 -10.322 1.00 88.19 199 ALA A N 1
ATOM 1476 C CA . ALA A 1 199 ? 7.052 -4.017 -10.276 1.00 88.19 199 ALA A CA 1
ATOM 1477 C C . ALA A 1 199 ? 7.856 -5.326 -10.184 1.00 88.19 199 ALA A C 1
ATOM 1479 O O . ALA A 1 199 ? 8.884 -5.462 -10.850 1.00 88.19 199 ALA A O 1
ATOM 1480 N N . GLY A 1 200 ? 7.364 -6.308 -9.420 1.00 89.00 200 GLY A N 1
ATOM 1481 C CA . GLY A 1 200 ? 7.962 -7.639 -9.305 1.00 89.00 200 GLY A CA 1
ATOM 1482 C C . GLY A 1 200 ? 7.958 -8.405 -10.625 1.00 89.00 200 GLY A C 1
ATOM 1483 O O . GLY A 1 200 ? 8.991 -8.942 -11.022 1.00 89.00 200 GLY A O 1
ATOM 1484 N N . ALA A 1 201 ? 6.840 -8.385 -11.355 1.00 91.75 201 ALA A N 1
ATOM 1485 C CA . ALA A 1 201 ? 6.742 -8.975 -12.688 1.00 91.75 201 ALA A CA 1
ATOM 1486 C C . ALA A 1 201 ? 7.728 -8.318 -13.669 1.00 91.75 201 ALA A C 1
ATOM 1488 O O . ALA A 1 201 ? 8.466 -9.014 -14.369 1.00 91.75 201 ALA A O 1
ATOM 1489 N N . GLY A 1 202 ? 7.809 -6.982 -13.671 1.00 86.50 202 GLY A N 1
ATOM 1490 C CA . GLY A 1 202 ? 8.756 -6.243 -14.511 1.00 86.50 202 GLY A CA 1
ATOM 1491 C C . GLY A 1 202 ? 10.216 -6.578 -14.193 1.00 86.50 202 GLY A C 1
ATOM 1492 O O . GLY A 1 202 ? 11.016 -6.809 -15.102 1.00 86.50 202 GLY A O 1
ATOM 1493 N N . PHE A 1 203 ? 10.564 -6.668 -12.906 1.00 88.81 203 PHE A N 1
ATOM 1494 C CA . PHE A 1 203 ? 11.902 -7.068 -12.472 1.00 88.81 203 PHE A CA 1
ATOM 1495 C C . PHE A 1 203 ? 12.230 -8.518 -12.856 1.00 88.81 203 PHE A C 1
ATOM 1497 O O . PHE A 1 203 ? 13.316 -8.778 -13.375 1.00 88.81 203 PHE A O 1
ATOM 1504 N N . ALA A 1 204 ? 11.296 -9.454 -12.667 1.00 90.44 204 ALA A N 1
ATOM 1505 C CA . ALA A 1 204 ? 11.479 -10.857 -13.032 1.00 90.44 204 ALA A CA 1
ATOM 1506 C C . ALA A 1 204 ? 11.720 -11.034 -14.541 1.00 90.44 204 ALA A C 1
ATOM 1508 O O . ALA A 1 204 ? 12.630 -11.766 -14.935 1.00 90.44 204 ALA A O 1
ATOM 1509 N N . LEU A 1 205 ? 10.966 -10.319 -15.385 1.00 88.19 205 LEU A N 1
ATOM 1510 C CA . LEU A 1 205 ? 11.158 -10.321 -16.838 1.00 88.19 205 LEU A CA 1
ATOM 1511 C C . LEU A 1 205 ? 12.528 -9.754 -17.235 1.00 88.19 205 LEU A C 1
ATOM 1513 O O . LEU A 1 205 ? 13.253 -10.380 -18.014 1.00 88.19 205 LEU A O 1
ATOM 1517 N N . ALA A 1 206 ? 12.915 -8.604 -16.672 1.00 86.12 206 ALA A N 1
ATOM 1518 C CA . ALA A 1 206 ? 14.220 -7.995 -16.929 1.00 86.12 206 ALA A CA 1
ATOM 1519 C C . ALA A 1 206 ? 15.375 -8.914 -16.492 1.00 86.12 206 ALA A C 1
ATOM 1521 O O . ALA A 1 206 ? 16.368 -9.067 -17.207 1.00 86.12 206 ALA A O 1
ATOM 1522 N N . TRP A 1 207 ? 15.231 -9.571 -15.339 1.00 87.94 207 TRP A N 1
ATOM 1523 C CA . TRP A 1 207 ? 16.205 -10.522 -14.808 1.00 87.94 207 TRP A CA 1
ATOM 1524 C C . TRP A 1 207 ? 16.328 -11.780 -15.670 1.00 87.94 207 TRP A C 1
ATOM 1526 O O . TRP A 1 207 ? 17.442 -12.224 -15.960 1.00 87.94 207 TRP A O 1
ATOM 1536 N N . HIS A 1 208 ? 15.198 -12.347 -16.103 1.00 87.94 208 HIS A N 1
ATOM 1537 C CA . HIS A 1 208 ? 15.175 -13.527 -16.962 1.00 87.94 208 HIS A CA 1
ATOM 1538 C C . HIS A 1 208 ? 15.925 -13.270 -18.274 1.00 87.94 208 HIS A C 1
ATOM 1540 O O . HIS A 1 208 ? 16.803 -14.051 -18.638 1.00 87.94 208 HIS A O 1
ATOM 1546 N N . ARG A 1 209 ? 15.655 -12.133 -18.931 1.00 83.31 209 ARG A N 1
ATOM 1547 C CA . ARG A 1 209 ? 16.330 -11.728 -20.178 1.00 83.31 209 ARG A CA 1
ATOM 1548 C C . ARG A 1 209 ? 17.834 -11.543 -20.001 1.00 83.31 209 ARG A C 1
ATOM 1550 O O . ARG A 1 209 ? 18.627 -12.056 -20.787 1.00 83.31 209 ARG A O 1
ATOM 1557 N N . HIS A 1 210 ? 18.238 -10.880 -18.920 1.00 83.75 210 HIS A N 1
ATOM 1558 C CA . HIS A 1 210 ? 19.654 -10.697 -18.601 1.00 83.75 210 HIS A CA 1
ATOM 1559 C C . HIS A 1 210 ? 20.381 -12.033 -18.386 1.00 83.75 210 HIS A C 1
ATOM 1561 O O . HIS A 1 210 ? 21.543 -12.188 -18.761 1.00 83.75 210 HIS A O 1
ATOM 1567 N N . ARG A 1 211 ? 19.704 -13.031 -17.799 1.00 85.94 211 ARG A N 1
ATOM 1568 C CA . ARG A 1 211 ? 20.262 -14.381 -17.624 1.00 85.94 211 ARG A CA 1
ATOM 1569 C C . ARG A 1 211 ? 20.360 -15.167 -18.927 1.00 85.94 211 ARG A C 1
ATOM 1571 O O . ARG A 1 211 ? 21.347 -15.876 -19.097 1.00 85.94 211 ARG A O 1
ATOM 1578 N N . THR A 1 212 ? 19.367 -15.085 -19.811 1.00 85.31 212 THR A N 1
ATOM 1579 C CA . THR A 1 212 ? 19.404 -15.801 -21.097 1.00 85.31 212 THR A CA 1
ATOM 1580 C C . THR A 1 212 ? 20.536 -15.299 -21.985 1.00 85.31 212 THR A C 1
ATOM 1582 O O . THR A 1 212 ? 21.249 -16.109 -22.563 1.00 85.31 212 THR A O 1
ATOM 1585 N N . GLU A 1 213 ? 20.773 -13.987 -22.019 1.00 76.75 213 GLU A N 1
ATOM 1586 C CA . GLU A 1 213 ? 21.867 -13.392 -22.799 1.00 76.75 213 GLU A CA 1
ATOM 1587 C C . GLU A 1 213 ? 23.243 -13.807 -22.261 1.00 76.75 213 GLU A C 1
ATOM 1589 O O . GLU A 1 213 ? 24.113 -14.192 -23.030 1.00 76.75 213 GLU A O 1
ATOM 1594 N N . ARG A 1 214 ? 23.424 -13.835 -20.933 1.00 78.81 214 ARG A N 1
ATOM 1595 C CA . ARG A 1 214 ? 24.675 -14.308 -20.310 1.00 78.81 214 ARG A CA 1
ATOM 1596 C C . ARG A 1 214 ? 24.970 -15.793 -20.510 1.00 78.81 214 ARG A C 1
ATOM 1598 O O . ARG A 1 214 ? 26.094 -16.203 -20.268 1.00 78.81 214 ARG A O 1
ATOM 1605 N N . ARG A 1 215 ? 23.960 -16.603 -20.830 1.00 74.56 215 ARG A N 1
ATOM 1606 C CA . ARG A 1 215 ? 24.130 -18.037 -21.117 1.00 74.56 215 ARG A CA 1
ATOM 1607 C C . ARG A 1 215 ? 24.348 -18.316 -22.604 1.00 74.56 215 ARG A C 1
ATOM 1609 O O . ARG A 1 215 ? 24.775 -19.414 -22.931 1.00 74.56 215 ARG A O 1
ATOM 1616 N N . GLY A 1 216 ? 23.993 -17.370 -23.473 1.00 60.50 216 GLY A N 1
ATOM 1617 C CA . GLY A 1 216 ? 24.179 -17.462 -24.923 1.00 60.50 216 GLY A CA 1
ATOM 1618 C C . GLY A 1 216 ? 25.405 -16.712 -25.455 1.00 60.50 216 GLY A C 1
ATOM 1619 O O . GLY A 1 216 ? 25.647 -16.772 -26.657 1.00 60.50 216 GLY A O 1
ATOM 1620 N N . ALA A 1 217 ? 26.134 -16.003 -24.587 1.00 53.47 217 ALA A N 1
ATOM 1621 C CA . ALA A 1 217 ? 27.433 -15.381 -24.845 1.00 53.47 217 ALA A CA 1
ATOM 1622 C C . ALA A 1 217 ? 28.546 -16.230 -24.224 1.00 53.47 217 ALA A C 1
ATOM 1624 O O . ALA A 1 217 ? 29.635 -16.286 -24.832 1.00 53.47 217 ALA A O 1
#

Radius of gyration: 22.32 Å; chains: 1; bounding box: 53×37×66 Å

Secondary structure (DSSP, 8-state):
-HHHHHHHHHHHHHHHHHHHHHHHHHHHHTT-S--SSSEEEEEEETTTTEEEEEETTEEEE-GGGSHHHHHHHHHHHHHHHHHHHHHHHHHHH---TTS-TTS----HHHHHHHHHHHHHHHHHHHHHHHHHHHHHHHT-HHHHTTTSS--SSS--EEEEEETTTTEEEEE-TTS-EEESS-HHHHHHHHHTHHHHHHHHHHHHHHHHHHHHHHHH-

pLDDT: mean 73.27, std 12.26, range [41.34, 91.94]

Sequence (217 aa):
MTAGIAFAALVAGCALALFTMLEFDERCAQGITKGPGRFLRARHEAFPPATVCAYEHGEVASLGGSGALHLFLWAALAVMTGCLFTALIAECLDPRPGGSRLVVPMTRSAKLRRTGLAFSMTGTVFLLFYARAAWRLFAGPSSVCAAGADWGSQPPRTLEYSFLPPQATCRFASGMTRQLNPDWVASLATELAVPALLAGAGFALAWHRHRTERRGA

=== Feature glossary ===
A reading guide for the features in this record.

Start from the sequence.

  · This is the polypeptide sequence — one letter per residue, N-terminus first. Length ranges from a few dozen residues for small domains to over a thousand for large multi-domain proteins.

Fold it, and you get atomic coordinates and the backbone conformation that goes with them.

  · Structure coordinates are given as an mmCIF _atom_site loop: one row per atom with element, residue name, chain id, sequence number, and x/y/z position in Å. Only the four main-chain atoms per residue are included here; side chains are omitted to keep the record compact.

  · Backbone dihedral angles. Every residue except chain termini has a φ (preceding-C → N → Cα → C) and a ψ (N → Cα → C → next-N). They are reported in degrees following the IUPAC sign convention. Secondary structure is essentially a statement about which (φ, ψ) basin each residue occupies.

  · The SS8 string is DSSP's per-residue secondary-structure call. α-helix (H) means an i→i+4 H-bond ladder; β-strand (E) means the residue participates in a β-sheet; 3₁₀ (G) and π (I) are tighter and wider helices; T/S are turns/bends; '-' is loop.

  · SS3 is a coarse helix/strand/coil call (letters a/b/c) made by the P-SEA algorithm from inter-Cα distances and dihedrals. It is less detailed than DSSP but needs only Cα positions.

Summarize the fold with a handful of shape descriptors and a per-residue structural alphabet.

  · Radius of gyration (Rg) is the root-mean-square distance of Cα atoms from their centroid — a single number for overall size and compactness. A globular domain of N residues has Rg ≈ 2.2·N^0.38 Å; an extended or disordered chain has a much larger Rg. The Cα contact count is the number of residue pairs whose Cα atoms are within 8 Å and are more than four positions apart in sequence — a standard proxy for tertiary packing density. The bounding box is the smallest axis-aligned box enclosing all Cα atoms.

  · The Foldseek 3Di string encodes local tertiary geometry as a 20-letter alphabet — one character per residue — derived from the relative positions of nearby Cα atoms. Unlike the amino-acid sequence, 3Di is a direct function of the 3D structure, so two proteins with the same fold have similar 3Di strings even at low sequence identity.

  · Solvent-accessible surface area (SASA) is the area in Å² traced out by the centre of a 1.4 Å probe sphere (a water molecule) rolled over the protein's van der Waals surface (Shrake–Rupley / Lee–Richards construction). Buried residues have near-zero SASA; fully exposed residues can exceed 200 Å². The total SASA scales roughly with the number of surface residues.

Ask how reliable the model is.

  · pLDDT (predicted Local Distance Difference Test) is AlphaFold's per-residue confidence score, ranging from 0 to 100. Values above 90 indicate high confidence (typically well-packed cores); 70–90 is confident; 50–70 low confidence; below 50 usually means the region is disordered or the prediction is unreliable there. AlphaFold stores pLDDT in the mmCIF B-factor column.

  · B-factor (Debye–Waller factor) reflects atomic displacement in the crystal lattice. It is an experimental observable (units Å²), not a prediction; low values mean the atom is pinned down, high values mean it moves or is heterogeneous across the crystal.

  · Predicted Aligned Error (PAE) is an AlphaFold confidence matrix: entry (i, j) is the expected error in the position of residue j, in ångströms, when the prediction is superimposed on the true structure at residue i. Low PAE within a block of residues means that block is internally rigid and well-predicted; high PAE between two blocks means their relative placement is uncertain even if each block individually is confident.

Place it in context: w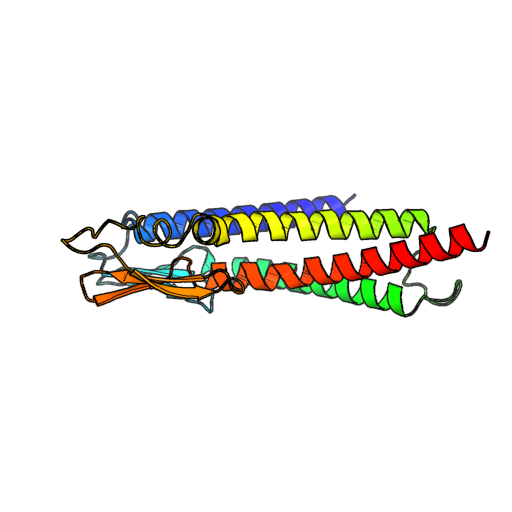hat it resembles, what it is annotated as, and how it looks.

  · Nearest PDB neighbors are the top structural matches found by Foldseek when searching this structure against the entire Protein Data Bank. Each hit reports a TM-score (0 to 1; >0.5 almost always implies the same fold) and an E-value. These are *structural* homologs — they may share no detectable sequence similarity.

  · Functional annotations link the protein to curated databases. InterPro entries identify conserved domains and families by matching the sequence against member-database signatures (Pfam, PROSITE, CDD, …). Gene Ontology (GO) terms describe molecular function, biological process, and cellular component in a controlled vocabulary. CATH places the structure in a hierarchical fold classification (Class/Architecture/Topology/Homologous-superfamily). The organism is the source species.

  · Three diagnostic plots accompany the record. The Cα contact map visualizes the tertiary structure as a 2D adjacency matrix (8 Å cutoff, sequence-local contacts suppressed). The Ramachandran plot shows the distribution of backbone (φ, ψ) torsions, with points in the α and β basins reflecting secondary structure content. The PAE plot shows AlphaFold's inter-residue confidence as a color matrix.

  · Six rendered views show the 3D structure from the faces of a cube — i.e. along ±x, ±y, ±z. Rendering representation is drawn randomly per protein from cartoon (secondary-structure ribbons), sticks (backbone bonds), or molecular surface; coloring is either N→C rainbow (blue at the N-terminus through red at the C-terminus) or one color per chain.